Protein AF-A0A1J5EA72-F1 (afdb_monomer_lite)

Structure (mmCIF, N/CA/C/O backbone):
data_AF-A0A1J5EA72-F1
#
_entry.id   AF-A0A1J5EA72-F1
#
loop_
_atom_site.group_PDB
_atom_site.id
_atom_site.type_symbol
_atom_site.label_atom_id
_atom_site.label_alt_id
_atom_site.label_comp_id
_atom_site.label_asym_id
_atom_site.label_entity_id
_atom_site.label_seq_id
_atom_site.pdbx_PDB_ins_code
_atom_site.Cartn_x
_atom_site.Cartn_y
_atom_site.Cartn_z
_atom_site.occupancy
_atom_site.B_iso_or_equiv
_atom_site.auth_seq_id
_atom_site.auth_comp_id
_atom_site.auth_asym_id
_atom_site.auth_atom_id
_atom_site.pdbx_PDB_model_num
ATOM 1 N N . MET A 1 1 ? 22.613 33.939 -12.032 1.00 43.12 1 MET A N 1
ATOM 2 C CA . MET A 1 1 ? 24.043 33.567 -12.135 1.00 43.12 1 MET A CA 1
ATOM 3 C C . MET A 1 1 ? 24.456 33.068 -10.759 1.00 43.12 1 MET A C 1
ATOM 5 O O . MET A 1 1 ? 24.261 33.817 -9.821 1.00 43.12 1 MET A O 1
ATOM 9 N N . SER A 1 2 ? 24.914 31.856 -10.472 1.00 44.41 2 SER A N 1
ATOM 10 C CA . SER A 1 2 ? 25.287 30.671 -11.241 1.00 44.41 2 SER A CA 1
ATOM 11 C C . SER A 1 2 ? 25.342 29.531 -10.222 1.00 44.41 2 SER A C 1
ATOM 13 O O . SER A 1 2 ? 26.043 29.695 -9.230 1.00 44.41 2 SER A O 1
ATOM 15 N N . ARG A 1 3 ? 24.655 28.407 -10.451 1.00 40.09 3 ARG A N 1
ATOM 16 C CA . ARG A 1 3 ? 24.993 27.091 -9.870 1.00 40.09 3 ARG A CA 1
ATOM 17 C C . ARG A 1 3 ? 24.548 25.994 -10.835 1.00 40.09 3 ARG A C 1
ATOM 19 O O . ARG A 1 3 ? 23.574 25.291 -10.617 1.00 40.09 3 ARG A O 1
ATOM 26 N N . ALA A 1 4 ? 25.263 25.935 -11.949 1.00 46.41 4 ALA A N 1
ATOM 27 C CA . ALA A 1 4 ? 25.458 24.713 -12.711 1.00 46.41 4 ALA A CA 1
ATOM 28 C C . ALA A 1 4 ? 26.857 24.190 -12.350 1.00 46.41 4 ALA A C 1
ATOM 30 O O . ALA A 1 4 ? 27.686 24.986 -11.909 1.00 46.41 4 ALA A O 1
ATOM 31 N N . ILE A 1 5 ? 27.111 22.907 -12.624 1.00 48.72 5 ILE A N 1
ATOM 32 C CA . ILE A 1 5 ? 28.386 22.171 -12.491 1.00 48.72 5 ILE A CA 1
ATOM 33 C C . ILE A 1 5 ? 28.455 21.315 -11.211 1.00 48.72 5 ILE A C 1
ATOM 35 O O . ILE A 1 5 ? 28.895 21.775 -10.165 1.00 48.72 5 ILE A O 1
ATOM 39 N N . GLN A 1 6 ? 27.993 20.062 -11.302 1.00 37.12 6 GLN A N 1
ATOM 40 C CA . GLN A 1 6 ? 28.832 18.845 -11.271 1.00 37.12 6 GLN A CA 1
ATOM 41 C C . GLN A 1 6 ? 27.953 17.592 -11.113 1.00 37.12 6 GLN A C 1
ATOM 43 O O . GLN A 1 6 ? 27.793 17.051 -10.028 1.00 37.12 6 GLN A O 1
ATOM 48 N N . LEU A 1 7 ? 27.392 17.118 -12.226 1.00 37.09 7 LEU A N 1
ATOM 49 C CA . LEU A 1 7 ? 26.886 15.750 -12.372 1.00 37.09 7 LEU A CA 1
ATOM 50 C C . LEU A 1 7 ? 27.386 15.252 -13.724 1.00 37.09 7 LEU A C 1
ATOM 52 O O . LEU A 1 7 ? 26.691 15.221 -14.734 1.00 37.09 7 LEU A O 1
ATOM 56 N N . SER A 1 8 ? 28.682 14.998 -13.775 1.00 45.06 8 SER A N 1
ATOM 57 C CA . SER A 1 8 ? 29.336 14.370 -14.911 1.00 45.06 8 SER A CA 1
ATOM 58 C C . SER A 1 8 ? 30.326 13.380 -14.328 1.00 45.06 8 SER A C 1
ATOM 60 O O . SER A 1 8 ? 31.005 13.713 -13.362 1.00 45.06 8 SER A O 1
ATOM 62 N N . VAL A 1 9 ? 30.411 12.202 -14.947 1.00 44.00 9 VAL A N 1
ATOM 63 C CA . VAL A 1 9 ? 31.299 11.075 -14.613 1.00 44.00 9 VAL A CA 1
ATOM 64 C C . VAL A 1 9 ? 30.699 10.031 -13.657 1.00 44.00 9 VAL A C 1
ATOM 66 O O . VAL A 1 9 ? 31.146 9.909 -12.530 1.00 44.00 9 VAL A O 1
ATOM 69 N N . VAL A 1 10 ? 29.738 9.233 -14.152 1.00 43.75 10 VAL A N 1
ATOM 70 C CA . VAL A 1 10 ? 29.773 7.746 -14.115 1.00 43.75 10 VAL A CA 1
ATOM 71 C C . VAL A 1 10 ? 28.938 7.222 -15.300 1.00 43.75 10 VAL A C 1
ATOM 73 O O . VAL A 1 10 ? 27.838 6.705 -15.145 1.00 43.75 10 VAL A O 1
ATOM 76 N N . VAL A 1 11 ? 29.425 7.412 -16.528 1.00 44.31 11 VAL A N 1
ATOM 77 C CA . VAL A 1 11 ? 28.880 6.743 -17.724 1.00 44.31 11 VAL A CA 1
ATOM 78 C C . VAL A 1 11 ? 30.071 6.134 -18.446 1.00 44.31 11 VAL A C 1
ATOM 80 O O . VAL A 1 11 ? 30.670 6.741 -19.327 1.00 44.31 11 VAL A O 1
ATOM 83 N N . GLY A 1 12 ? 30.491 4.966 -17.968 1.00 40.00 12 GLY A N 1
ATOM 84 C CA . GLY A 1 12 ? 31.602 4.209 -18.521 1.00 40.00 12 GLY A CA 1
ATOM 85 C C . GLY A 1 12 ? 31.206 2.749 -18.690 1.00 40.00 12 GLY A C 1
ATOM 86 O O . GLY A 1 12 ? 30.950 2.070 -17.704 1.00 40.00 12 GLY A O 1
ATOM 87 N N . LEU A 1 13 ? 31.201 2.310 -19.950 1.00 43.19 13 LEU A N 1
ATOM 88 C CA . LEU A 1 13 ? 31.282 0.922 -20.417 1.00 43.19 13 LEU A CA 1
ATOM 89 C C . LEU A 1 13 ? 30.147 -0.051 -20.033 1.00 43.19 13 LEU A C 1
ATOM 91 O O . LEU A 1 13 ? 30.320 -0.947 -19.219 1.00 43.19 13 LEU A O 1
ATOM 95 N N . PHE A 1 14 ? 29.045 0.018 -20.782 1.00 41.91 14 PHE A N 1
ATOM 96 C CA . PHE A 1 14 ? 28.275 -1.170 -21.186 1.00 41.91 14 PHE A CA 1
ATOM 97 C C . PHE A 1 14 ? 27.853 -1.003 -22.654 1.00 41.91 14 PHE A C 1
ATOM 99 O O . PHE A 1 14 ? 26.695 -0.755 -22.973 1.00 41.91 14 PHE A O 1
ATOM 106 N N . LEU A 1 15 ? 28.828 -1.070 -23.563 1.00 44.78 15 LEU A N 1
ATOM 107 C CA . LEU A 1 15 ? 28.570 -1.226 -24.994 1.00 44.78 15 LEU A CA 1
ATOM 108 C C . LEU A 1 15 ? 28.473 -2.726 -25.279 1.00 44.78 15 LEU A C 1
ATOM 110 O O . LEU A 1 15 ? 29.480 -3.422 -25.184 1.00 44.78 15 LEU A O 1
ATOM 114 N N . GLY A 1 16 ? 27.275 -3.213 -25.611 1.00 41.31 16 GLY A N 1
ATOM 115 C CA . GLY A 1 16 ? 27.130 -4.543 -26.209 1.00 41.31 16 GLY A CA 1
ATOM 116 C C . GLY A 1 16 ? 25.928 -5.394 -25.806 1.00 41.31 16 GLY A C 1
ATOM 117 O O . GLY A 1 16 ? 25.898 -6.552 -26.203 1.00 41.31 16 GLY A O 1
ATOM 118 N N . PHE A 1 17 ? 24.938 -4.879 -25.073 1.00 48.31 17 PHE A N 1
ATOM 119 C CA . PHE A 1 17 ? 23.642 -5.559 -24.961 1.00 48.31 17 PHE A CA 1
ATOM 120 C C . PHE A 1 17 ? 22.609 -4.788 -25.776 1.00 48.31 17 PHE A C 1
ATOM 122 O O . PHE A 1 17 ? 22.371 -3.606 -25.539 1.00 48.31 17 PHE A O 1
ATOM 129 N N . THR A 1 18 ? 22.041 -5.449 -26.781 1.00 51.41 18 THR A N 1
ATOM 130 C CA . THR A 1 18 ? 20.941 -4.945 -27.602 1.00 51.41 18 THR A CA 1
ATOM 131 C C . THR A 1 18 ? 19.784 -4.536 -26.690 1.00 51.41 18 THR A C 1
ATOM 133 O O . THR A 1 18 ? 19.087 -5.382 -26.136 1.00 51.41 18 THR A O 1
ATOM 136 N N . ALA A 1 19 ? 19.593 -3.228 -26.514 1.00 50.09 19 ALA A N 1
ATOM 137 C CA . ALA A 1 19 ? 18.648 -2.611 -25.579 1.00 50.09 19 ALA A CA 1
ATOM 138 C C . ALA A 1 19 ? 17.159 -2.789 -25.959 1.00 50.09 19 ALA A C 1
ATOM 140 O O . ALA A 1 19 ? 16.320 -2.001 -25.540 1.00 50.09 19 ALA A O 1
ATOM 141 N N . GLN A 1 20 ? 16.810 -3.791 -26.769 1.00 53.41 20 GLN A N 1
ATOM 142 C CA . GLN A 1 20 ? 15.568 -3.769 -27.545 1.00 53.41 20 GLN A CA 1
ATOM 143 C C . GLN A 1 20 ? 14.424 -4.650 -27.017 1.00 53.41 20 GLN A C 1
ATOM 145 O O . GLN A 1 20 ? 13.331 -4.550 -27.553 1.00 53.41 20 GLN A O 1
ATOM 150 N N . ALA A 1 21 ? 14.623 -5.497 -26.001 1.00 54.47 21 ALA A N 1
ATOM 151 C CA . ALA A 1 21 ? 13.603 -6.490 -25.612 1.00 54.47 21 ALA A CA 1
ATOM 152 C C . ALA A 1 21 ? 12.878 -6.215 -24.278 1.00 54.47 21 ALA A C 1
ATOM 154 O O . ALA A 1 21 ? 12.009 -6.987 -23.897 1.00 54.47 21 ALA A O 1
ATOM 155 N N . TRP A 1 22 ? 13.211 -5.134 -23.564 1.00 61.41 22 TRP A N 1
ATOM 156 C CA . TRP A 1 22 ? 12.679 -4.872 -22.213 1.00 61.41 22 TRP A CA 1
ATOM 157 C C . TRP A 1 22 ? 11.692 -3.697 -22.148 1.00 61.41 22 TRP A C 1
ATOM 159 O O . TRP A 1 22 ? 11.235 -3.347 -21.063 1.00 61.41 22 TRP A O 1
ATOM 169 N N . ALA A 1 23 ? 11.367 -3.075 -23.288 1.00 73.81 23 ALA A N 1
ATOM 170 C CA . ALA A 1 23 ? 10.426 -1.957 -23.330 1.00 73.81 23 ALA A CA 1
ATOM 171 C C . ALA A 1 23 ? 8.973 -2.418 -23.129 1.00 73.81 23 ALA A C 1
ATOM 173 O O . ALA A 1 23 ? 8.254 -1.788 -22.361 1.00 73.81 23 ALA A O 1
ATOM 174 N N . GLU A 1 24 ? 8.577 -3.547 -23.733 1.00 85.19 24 GLU A N 1
ATOM 175 C CA . GLU A 1 24 ? 7.178 -4.004 -23.735 1.00 85.19 24 GLU A CA 1
ATOM 176 C C . GLU A 1 24 ? 6.603 -4.249 -22.329 1.00 85.19 24 GLU A C 1
ATOM 178 O O . GLU A 1 24 ? 5.546 -3.692 -22.038 1.00 85.19 24 GLU A O 1
ATOM 183 N N . PRO A 1 25 ? 7.278 -4.967 -21.402 1.00 91.50 25 PRO A N 1
ATOM 184 C CA . PRO A 1 25 ? 6.720 -5.190 -20.066 1.00 91.50 25 PRO A CA 1
ATOM 185 C C . PRO A 1 25 ? 6.544 -3.886 -19.281 1.00 91.50 25 PRO A C 1
ATOM 187 O O . PRO A 1 25 ? 5.564 -3.714 -18.555 1.00 91.50 25 PRO A O 1
ATOM 190 N N . VAL A 1 26 ? 7.486 -2.948 -19.436 1.00 91.94 26 VAL A N 1
ATOM 191 C CA . VAL A 1 26 ? 7.416 -1.631 -18.790 1.00 91.94 26 VAL A CA 1
ATOM 192 C C . VAL A 1 26 ? 6.277 -0.809 -19.390 1.00 91.94 26 VAL A C 1
ATOM 194 O O . VAL A 1 26 ? 5.515 -0.205 -18.641 1.00 91.94 26 VAL A O 1
ATOM 197 N N . ASP A 1 27 ? 6.109 -0.815 -20.711 1.00 93.50 27 ASP A N 1
ATOM 198 C CA . ASP A 1 27 ? 5.020 -0.101 -21.381 1.00 93.50 27 ASP A CA 1
ATOM 199 C C . ASP A 1 27 ? 3.642 -0.674 -21.008 1.00 93.50 27 ASP A C 1
ATOM 201 O O . ASP A 1 27 ? 2.718 0.095 -20.732 1.00 93.50 27 ASP A O 1
ATOM 205 N N . ASP A 1 28 ? 3.510 -1.999 -20.897 1.00 94.69 28 ASP A N 1
ATOM 206 C CA . ASP A 1 28 ? 2.300 -2.663 -20.398 1.00 94.69 28 ASP A CA 1
ATOM 207 C C . ASP A 1 28 ?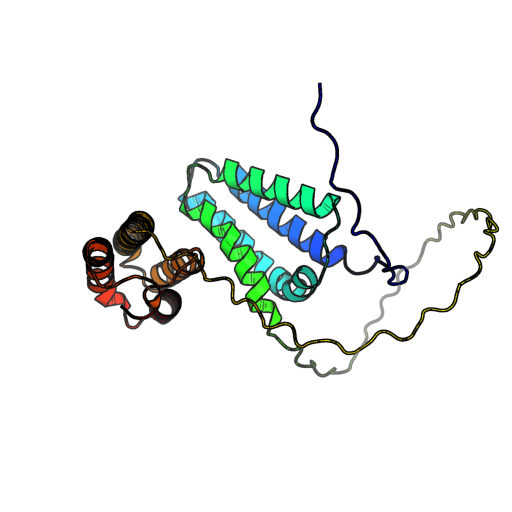 1.981 -2.241 -18.961 1.00 94.69 28 ASP A C 1
ATOM 209 O O . ASP A 1 28 ? 0.843 -1.870 -18.653 1.00 94.69 28 ASP A O 1
ATOM 213 N N . PHE A 1 29 ? 2.987 -2.211 -18.082 1.00 95.25 29 PHE A N 1
ATOM 214 C CA . PHE A 1 29 ? 2.814 -1.712 -16.721 1.00 95.25 29 PHE A CA 1
ATOM 215 C C . PHE A 1 29 ? 2.364 -0.245 -16.701 1.00 95.25 29 PHE A C 1
ATOM 217 O O . PHE A 1 29 ? 1.404 0.095 -16.004 1.00 95.25 29 PHE A O 1
ATOM 224 N N . LEU A 1 30 ? 3.001 0.624 -17.492 1.00 95.38 30 LEU A N 1
ATOM 225 C CA . LEU A 1 30 ? 2.626 2.037 -17.595 1.00 95.38 30 LEU A CA 1
ATOM 226 C C . LEU A 1 30 ? 1.202 2.216 -18.131 1.00 95.38 30 LEU A C 1
ATOM 228 O O . LEU A 1 30 ? 0.484 3.108 -17.679 1.00 95.38 30 LEU A O 1
ATOM 232 N N . ASN A 1 31 ? 0.766 1.374 -19.068 1.00 96.56 31 ASN A N 1
ATOM 233 C CA . ASN A 1 31 ? -0.602 1.392 -19.578 1.00 96.56 31 ASN A CA 1
ATOM 234 C C . ASN A 1 31 ? -1.615 1.000 -18.495 1.00 96.56 3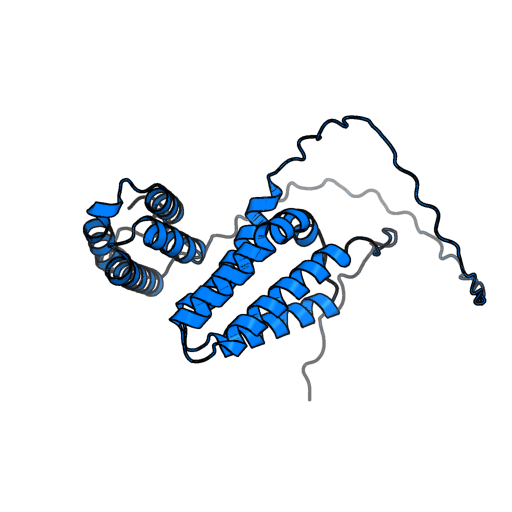1 ASN A C 1
ATOM 236 O O . ASN A 1 31 ? -2.635 1.679 -18.346 1.00 96.56 31 ASN A O 1
ATOM 240 N N . ILE A 1 32 ? -1.316 -0.019 -17.684 1.00 95.88 32 ILE A N 1
ATOM 241 C CA . ILE A 1 32 ? -2.159 -0.404 -16.544 1.00 95.88 32 ILE A CA 1
ATOM 242 C C . ILE A 1 32 ? -2.203 0.726 -15.509 1.00 95.88 32 ILE A C 1
ATOM 244 O O . ILE A 1 32 ? -3.290 1.144 -15.108 1.00 95.88 32 ILE A O 1
ATOM 248 N N . ALA A 1 33 ? -1.053 1.287 -15.129 1.00 95.69 33 ALA A N 1
ATOM 249 C CA . ALA A 1 33 ? -0.982 2.396 -14.179 1.00 95.69 33 ALA A CA 1
ATOM 250 C C . ALA A 1 33 ? -1.769 3.627 -14.673 1.00 95.69 33 ALA A C 1
ATOM 252 O O . ALA A 1 33 ? -2.518 4.240 -13.908 1.00 95.69 33 ALA A O 1
ATOM 253 N N . ARG A 1 34 ? -1.677 3.954 -15.971 1.00 97.38 34 ARG A N 1
ATOM 254 C CA . ARG A 1 34 ? -2.450 5.038 -16.598 1.00 97.38 34 ARG A CA 1
ATOM 255 C C . ARG A 1 34 ? -3.952 4.768 -16.571 1.00 97.38 34 ARG A C 1
ATOM 257 O O . ARG A 1 34 ? -4.723 5.674 -16.262 1.00 97.38 34 ARG A O 1
ATOM 264 N N . GLY A 1 35 ? -4.380 3.543 -16.872 1.00 96.88 35 GLY A N 1
ATOM 265 C CA . GLY A 1 35 ? -5.792 3.170 -16.780 1.00 96.88 35 GLY A CA 1
ATOM 266 C C . GLY A 1 35 ? -6.322 3.284 -15.350 1.00 96.88 35 GLY A C 1
ATOM 267 O O . GLY A 1 35 ? -7.406 3.820 -15.138 1.00 96.88 35 GLY A O 1
ATOM 268 N N . MET A 1 36 ? -5.511 2.923 -14.355 1.00 96.50 36 MET A N 1
ATOM 269 C CA . MET A 1 36 ? -5.859 3.092 -12.946 1.00 96.50 36 MET A CA 1
ATOM 270 C C . MET A 1 36 ? -6.014 4.574 -12.554 1.00 96.50 36 MET A C 1
ATOM 272 O O . MET A 1 36 ? -6.988 4.936 -11.892 1.00 96.50 36 MET A O 1
ATOM 276 N N . ALA A 1 37 ? -5.119 5.454 -13.018 1.00 96.25 37 ALA A N 1
ATOM 277 C CA . ALA A 1 37 ? -5.251 6.908 -12.856 1.00 96.25 37 ALA A CA 1
ATOM 278 C C . ALA A 1 37 ? -6.488 7.478 -13.570 1.00 96.25 37 ALA A C 1
ATOM 280 O O . ALA A 1 37 ? -7.168 8.362 -13.039 1.00 96.25 37 ALA A O 1
ATOM 281 N N . SER A 1 38 ? -6.836 6.939 -14.741 1.00 97.06 38 SER A N 1
ATOM 282 C CA . SER A 1 38 ? -8.057 7.310 -15.462 1.00 97.06 38 SER A CA 1
ATOM 283 C C . SER A 1 38 ? -9.318 6.927 -14.680 1.00 97.06 38 SER A C 1
ATOM 285 O O . SER A 1 38 ? -10.205 7.765 -14.508 1.00 97.06 38 SER A O 1
ATOM 287 N N . VAL A 1 39 ? -9.371 5.710 -14.125 1.00 96.62 39 VAL A N 1
ATOM 288 C CA . VAL A 1 39 ? -10.474 5.255 -13.262 1.00 96.62 39 VAL A CA 1
ATOM 289 C C . VAL A 1 39 ? -10.591 6.126 -12.012 1.00 96.62 39 VAL A C 1
ATOM 291 O O . VAL A 1 39 ? -11.697 6.552 -11.670 1.00 96.62 39 VAL A O 1
ATOM 294 N N . ALA A 1 40 ? -9.462 6.451 -11.373 1.00 96.50 40 ALA A N 1
ATOM 295 C CA . ALA A 1 40 ? -9.435 7.361 -10.235 1.00 96.50 40 ALA A CA 1
ATOM 296 C C . ALA A 1 40 ? -10.035 8.727 -10.610 1.00 96.50 40 ALA A C 1
ATOM 298 O O . ALA A 1 40 ? -10.944 9.224 -9.947 1.00 96.50 40 ALA A O 1
ATOM 299 N N . THR A 1 41 ? -9.593 9.308 -11.724 1.00 96.44 41 THR A N 1
ATOM 300 C CA . THR A 1 41 ? -10.064 10.617 -12.195 1.00 96.44 41 THR A CA 1
ATOM 301 C C . THR A 1 41 ? -11.556 10.609 -12.532 1.00 96.44 41 THR A C 1
ATOM 303 O O . THR A 1 41 ? -12.278 11.527 -12.146 1.00 96.44 41 THR A O 1
ATOM 306 N N . ALA A 1 42 ? -12.048 9.558 -13.193 1.00 96.50 42 ALA A N 1
ATOM 307 C CA . ALA A 1 42 ? -13.448 9.435 -13.602 1.00 96.50 42 ALA A CA 1
ATOM 308 C C . ALA A 1 42 ? -14.437 9.390 -12.422 1.00 96.50 42 ALA A C 1
ATOM 310 O O . ALA A 1 42 ? -15.625 9.659 -12.599 1.00 96.50 42 ALA A O 1
ATOM 311 N N . LYS A 1 43 ? -13.959 9.033 -11.226 1.00 94.44 43 LYS A N 1
ATOM 312 C CA . LYS A 1 43 ? -14.749 8.928 -9.992 1.00 94.44 43 LYS A CA 1
ATOM 313 C C . LYS A 1 43 ? -14.335 9.951 -8.930 1.00 94.44 43 LYS A C 1
ATOM 315 O O . LYS A 1 43 ? -14.676 9.794 -7.762 1.00 94.44 43 LYS A O 1
ATOM 320 N N . LYS A 1 44 ? -13.600 10.999 -9.317 1.00 94.62 44 LYS A N 1
ATOM 321 C CA . LYS A 1 44 ? -13.116 12.024 -8.386 1.00 94.62 44 LYS A CA 1
ATOM 322 C C . LYS A 1 44 ? -14.274 12.658 -7.603 1.00 94.62 44 LYS A C 1
ATOM 324 O O . LYS A 1 44 ? -15.255 13.107 -8.192 1.00 94.62 44 LYS A O 1
ATOM 329 N N . GLY A 1 45 ? -14.125 12.713 -6.279 1.00 91.00 45 GLY A N 1
ATOM 330 C CA . GLY A 1 45 ? -15.114 13.268 -5.348 1.00 91.00 45 GLY A CA 1
ATOM 331 C C . GLY A 1 45 ? -16.079 12.244 -4.735 1.00 91.00 45 GLY A C 1
ATOM 332 O O . GLY A 1 45 ? -16.751 12.578 -3.765 1.00 91.00 45 GLY A O 1
ATOM 333 N N . ASP A 1 46 ? -16.122 11.008 -5.241 1.00 94.69 46 ASP A N 1
ATOM 334 C CA . ASP A 1 46 ? -16.846 9.885 -4.631 1.00 94.69 46 ASP A CA 1
ATOM 335 C C . ASP A 1 46 ? -15.832 8.810 -4.222 1.00 94.69 46 ASP A C 1
ATOM 337 O O . ASP A 1 46 ? -15.449 7.961 -5.028 1.00 94.69 46 ASP A O 1
ATOM 341 N N . CYS A 1 47 ? -15.351 8.883 -2.978 1.00 91.38 47 CYS A N 1
ATOM 342 C CA . CYS A 1 47 ? -14.247 8.042 -2.517 1.00 91.38 47 CYS A CA 1
ATOM 343 C C . CYS A 1 47 ? -14.577 6.547 -2.509 1.00 91.38 47 CYS A C 1
ATOM 345 O O . CYS A 1 47 ? -13.703 5.747 -2.847 1.00 91.38 47 CYS A O 1
ATOM 347 N N . ASP A 1 48 ? -15.820 6.170 -2.208 1.00 88.50 48 ASP A N 1
ATOM 348 C CA . ASP A 1 48 ? -16.240 4.767 -2.196 1.00 88.50 48 ASP A CA 1
ATOM 349 C C . ASP A 1 48 ? -16.268 4.204 -3.621 1.00 88.50 48 ASP A C 1
ATOM 351 O O . ASP A 1 48 ? -15.675 3.158 -3.902 1.00 88.50 48 ASP A O 1
ATOM 355 N N . SER A 1 49 ? -16.890 4.928 -4.560 1.00 91.50 49 SER A N 1
ATOM 356 C CA . SER A 1 49 ? -16.915 4.521 -5.970 1.00 91.50 49 SER A CA 1
ATOM 357 C C . SER A 1 49 ? -15.530 4.564 -6.615 1.00 91.50 49 SER A C 1
ATOM 359 O O . SER A 1 49 ? -15.235 3.742 -7.487 1.00 91.50 49 SER A O 1
ATOM 361 N N . GLN A 1 50 ? -14.684 5.518 -6.221 1.00 94.56 50 GLN A N 1
ATOM 362 C CA . GLN A 1 50 ? -13.314 5.644 -6.711 1.00 94.56 50 GLN A CA 1
ATOM 363 C C . GLN A 1 50 ? -12.466 4.457 -6.255 1.00 94.56 50 GLN A C 1
ATOM 365 O O . GLN A 1 50 ? -11.861 3.791 -7.095 1.00 94.56 50 GLN A O 1
ATOM 370 N N . ALA A 1 51 ? -12.479 4.148 -4.957 1.00 92.06 51 ALA A N 1
ATOM 371 C CA . ALA A 1 51 ? -11.786 2.998 -4.389 1.00 92.06 51 ALA A CA 1
ATOM 372 C C . ALA A 1 51 ? -12.271 1.684 -5.025 1.00 92.06 51 ALA A C 1
ATOM 374 O O . ALA A 1 51 ? -11.463 0.912 -5.538 1.00 92.06 51 ALA A O 1
ATOM 375 N N . AL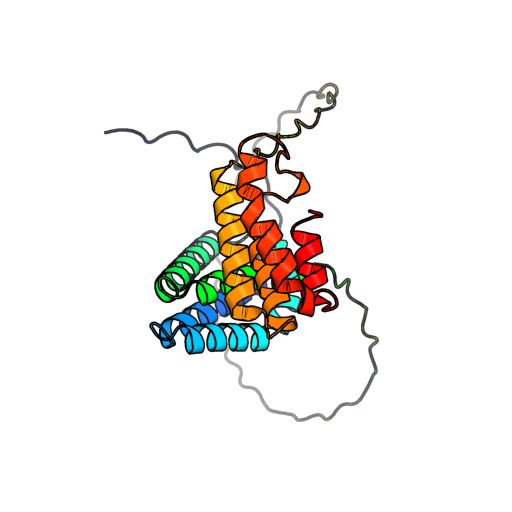A A 1 52 ? -13.588 1.459 -5.091 1.00 89.38 52 ALA A N 1
ATOM 376 C CA . ALA A 1 52 ? -14.149 0.253 -5.702 1.00 89.38 52 ALA A CA 1
ATOM 377 C C . ALA A 1 52 ? -13.811 0.131 -7.200 1.00 89.38 52 ALA A C 1
ATOM 379 O O . ALA A 1 52 ? -13.586 -0.970 -7.707 1.00 89.38 52 ALA A O 1
ATOM 380 N N . GLY A 1 53 ? -13.770 1.257 -7.920 1.00 94.56 53 GLY A N 1
ATOM 381 C CA . GLY A 1 53 ? -13.375 1.304 -9.325 1.00 94.56 53 GLY A CA 1
ATOM 382 C C . GLY A 1 53 ? -11.912 0.920 -9.526 1.00 94.56 53 GLY A C 1
ATOM 383 O O . GLY A 1 53 ? -11.617 0.066 -10.362 1.00 94.56 53 GLY A O 1
ATOM 384 N N . ILE A 1 54 ? -11.010 1.518 -8.744 1.00 95.25 54 ILE A N 1
ATOM 385 C CA . ILE A 1 54 ? -9.576 1.213 -8.786 1.00 95.25 54 ILE A CA 1
ATOM 386 C C . ILE A 1 54 ? -9.339 -0.257 -8.426 1.00 95.25 54 ILE A C 1
ATOM 388 O O . ILE A 1 54 ? -8.644 -0.956 -9.157 1.00 95.25 54 ILE A O 1
ATOM 392 N N . GLU A 1 55 ? -9.961 -0.759 -7.356 1.00 92.19 55 GLU A N 1
ATOM 393 C CA . GLU A 1 55 ? -9.837 -2.161 -6.949 1.00 92.19 55 GLU A CA 1
ATOM 394 C C . GLU A 1 55 ? -10.315 -3.120 -8.047 1.00 92.19 55 GLU A C 1
ATOM 396 O O . GLU A 1 55 ? -9.632 -4.101 -8.354 1.00 92.19 55 GLU A O 1
ATOM 401 N N . ARG A 1 56 ? -11.467 -2.843 -8.672 1.00 93.06 56 ARG A N 1
ATOM 402 C CA . ARG A 1 56 ? -11.965 -3.648 -9.794 1.00 93.06 56 ARG A CA 1
ATOM 403 C C . ARG A 1 56 ? -10.972 -3.651 -10.953 1.00 93.06 56 ARG A C 1
ATOM 405 O O . ARG A 1 56 ? -10.615 -4.727 -11.422 1.00 93.06 56 ARG A O 1
ATOM 412 N N . TYR A 1 57 ? -10.500 -2.476 -11.365 1.00 95.81 57 TYR A N 1
ATOM 413 C CA . TYR A 1 57 ? -9.560 -2.338 -12.475 1.00 95.81 57 TYR A CA 1
ATOM 414 C C . TYR A 1 57 ? -8.248 -3.092 -12.212 1.00 95.81 57 TYR A C 1
ATOM 416 O O . TYR A 1 57 ? -7.757 -3.822 -13.073 1.00 95.81 57 TYR A O 1
ATOM 424 N N . THR A 1 58 ? -7.699 -2.982 -11.001 1.00 93.81 58 THR A N 1
ATOM 425 C CA . THR A 1 58 ? -6.493 -3.719 -10.600 1.00 93.81 58 THR A CA 1
ATOM 426 C C . THR A 1 58 ? -6.726 -5.231 -10.610 1.00 93.81 58 THR A C 1
ATOM 428 O O . THR A 1 58 ? -5.861 -5.978 -11.063 1.00 93.81 58 THR A O 1
ATOM 431 N N . ASN A 1 59 ? -7.897 -5.703 -10.168 1.00 89.19 59 ASN A N 1
ATOM 432 C CA . ASN A 1 59 ? -8.240 -7.127 -10.202 1.00 89.19 59 ASN A CA 1
ATOM 433 C C . ASN A 1 59 ? -8.403 -7.666 -11.633 1.00 89.19 59 ASN A C 1
ATOM 435 O O . ASN A 1 59 ? -7.931 -8.766 -11.909 1.00 89.19 59 ASN A O 1
ATOM 439 N N . GLU A 1 60 ? -9.011 -6.900 -12.542 1.00 94.19 60 GLU A N 1
ATOM 440 C CA . GLU A 1 60 ? -9.149 -7.259 -13.965 1.00 94.19 60 GLU A CA 1
ATOM 441 C C . GLU A 1 60 ? -7.787 -7.379 -14.669 1.00 94.19 60 GLU A C 1
ATOM 443 O O . GLU A 1 60 ? -7.623 -8.199 -15.567 1.00 94.19 60 GLU A O 1
ATOM 448 N N . ASN A 1 61 ? -6.786 -6.616 -14.220 1.00 95.69 61 ASN A N 1
ATOM 449 C CA . ASN A 1 61 ? -5.431 -6.622 -14.779 1.00 95.69 61 ASN A CA 1
ATOM 450 C C . ASN A 1 61 ? -4.434 -7.477 -13.977 1.00 95.69 61 ASN A C 1
ATOM 452 O O . ASN A 1 61 ? -3.239 -7.490 -14.279 1.00 95.69 61 ASN A O 1
ATOM 456 N N . LYS A 1 62 ? -4.893 -8.198 -12.949 1.00 92.56 62 LYS A N 1
ATOM 457 C CA . LYS A 1 62 ? -4.024 -8.895 -11.991 1.00 92.56 62 LYS A CA 1
ATOM 458 C C . LYS A 1 62 ? -3.140 -9.960 -12.633 1.00 92.56 62 LYS A C 1
ATOM 460 O O . LYS A 1 62 ? -1.972 -10.080 -12.265 1.00 92.56 62 LYS A O 1
ATOM 465 N N . ASP A 1 63 ? -3.678 -10.733 -13.569 1.00 91.06 63 ASP A N 1
ATOM 466 C CA . ASP A 1 63 ? -2.917 -11.797 -14.231 1.00 91.06 63 ASP A CA 1
ATOM 467 C C . ASP A 1 63 ? -1.860 -11.221 -15.178 1.00 91.06 63 ASP A C 1
ATOM 469 O O . ASP A 1 63 ? -0.728 -11.706 -15.197 1.00 91.06 63 ASP A O 1
ATOM 473 N N . THR A 1 64 ? -2.174 -10.121 -15.870 1.00 93.44 64 THR A N 1
ATOM 474 C CA . THR A 1 64 ? -1.197 -9.362 -16.661 1.00 93.44 64 THR A CA 1
ATOM 475 C C . THR A 1 64 ? -0.083 -8.821 -15.772 1.00 93.44 64 THR A C 1
ATOM 477 O O . THR A 1 64 ? 1.083 -9.072 -16.053 1.00 93.44 64 THR A O 1
ATOM 480 N N . LEU A 1 65 ? -0.423 -8.167 -14.653 1.00 93.00 65 LEU A N 1
ATOM 481 C CA . LEU A 1 65 ? 0.549 -7.641 -13.684 1.00 93.00 65 LEU A CA 1
ATOM 482 C C . LEU A 1 65 ? 1.470 -8.731 -13.131 1.00 93.00 65 LEU A C 1
ATOM 484 O O . LEU A 1 65 ? 2.673 -8.522 -13.007 1.00 93.00 65 LEU A O 1
ATOM 488 N N . ARG A 1 66 ? 0.926 -9.914 -12.828 1.00 90.38 66 ARG A N 1
ATOM 489 C CA . ARG A 1 66 ? 1.725 -11.065 -12.389 1.00 90.38 66 ARG A CA 1
ATOM 490 C C . ARG A 1 66 ? 2.663 -11.561 -13.479 1.00 90.38 66 ARG A C 1
ATOM 492 O O . ARG A 1 66 ? 3.811 -11.869 -13.176 1.00 90.38 66 ARG A O 1
ATOM 499 N N . LYS A 1 67 ? 2.178 -11.632 -14.721 1.00 92.12 67 LYS A N 1
ATOM 500 C CA . LYS A 1 67 ? 2.960 -12.084 -15.875 1.00 92.12 67 LYS A CA 1
ATOM 501 C C . LYS A 1 67 ? 4.134 -11.147 -16.158 1.00 92.12 67 LYS A C 1
ATOM 503 O O . LYS A 1 67 ? 5.234 -11.636 -16.370 1.00 92.12 67 LYS A O 1
ATOM 508 N N . ILE A 1 68 ? 3.911 -9.833 -16.124 1.00 92.56 68 ILE A N 1
ATOM 509 C CA . ILE A 1 68 ? 4.949 -8.834 -16.430 1.00 92.56 68 ILE A CA 1
ATOM 510 C C . ILE A 1 68 ? 5.799 -8.452 -15.211 1.00 92.56 68 ILE A C 1
ATOM 512 O O . ILE A 1 68 ? 6.827 -7.809 -15.371 1.00 92.56 68 ILE A O 1
ATOM 516 N N . GLY A 1 69 ? 5.402 -8.828 -13.989 1.00 90.69 69 GLY A N 1
ATOM 517 C CA . GLY A 1 69 ? 6.011 -8.333 -12.750 1.00 90.69 69 GLY A CA 1
ATOM 518 C C . GLY A 1 69 ? 7.512 -8.587 -12.633 1.00 90.69 69 GLY A C 1
ATOM 519 O O . GLY A 1 69 ? 8.268 -7.664 -12.335 1.00 90.69 69 GLY A O 1
ATOM 520 N N . ALA A 1 70 ? 7.964 -9.812 -12.917 1.00 89.06 70 ALA A N 1
ATOM 521 C CA . ALA A 1 70 ? 9.390 -10.140 -12.890 1.00 89.06 70 ALA A CA 1
ATOM 522 C C . ALA A 1 70 ? 10.180 -9.351 -13.947 1.00 89.06 70 ALA A C 1
ATOM 524 O O . ALA A 1 70 ? 11.254 -8.826 -13.649 1.00 89.06 70 ALA A O 1
ATOM 525 N N . ASP A 1 71 ? 9.620 -9.229 -15.151 1.00 90.94 71 ASP A N 1
ATOM 526 C CA . ASP A 1 71 ? 10.272 -8.563 -16.276 1.00 90.94 71 ASP A CA 1
ATOM 527 C C . ASP A 1 71 ? 10.354 -7.050 -16.059 1.00 90.94 71 ASP A C 1
ATOM 529 O O . ASP A 1 71 ? 11.404 -6.459 -16.286 1.00 90.94 71 ASP A O 1
ATOM 533 N N . VAL A 1 72 ? 9.294 -6.430 -15.533 1.00 90.69 72 VAL A N 1
ATOM 534 C CA . VAL A 1 72 ? 9.267 -5.009 -15.150 1.00 90.69 72 VAL A CA 1
ATOM 535 C C . VAL A 1 72 ? 10.309 -4.712 -14.074 1.00 90.69 72 VAL A C 1
ATOM 537 O O . VAL A 1 72 ? 11.011 -3.711 -14.170 1.00 90.69 72 VAL A O 1
ATOM 540 N N . MET A 1 73 ? 10.445 -5.582 -13.067 1.00 86.88 73 MET A N 1
ATOM 541 C CA . MET A 1 73 ? 11.413 -5.396 -11.977 1.00 86.88 73 MET A CA 1
ATOM 542 C C . MET A 1 73 ? 12.867 -5.614 -12.418 1.00 86.88 73 MET A C 1
ATOM 544 O O . MET A 1 73 ? 13.781 -5.049 -11.818 1.00 86.88 73 MET A O 1
ATOM 548 N N . ALA A 1 74 ? 13.093 -6.443 -13.440 1.00 87.44 74 ALA A N 1
ATOM 549 C CA . ALA A 1 74 ? 14.412 -6.665 -14.029 1.00 87.44 74 ALA A CA 1
ATOM 550 C C . ALA A 1 74 ? 14.768 -5.623 -15.105 1.00 87.44 74 ALA A C 1
ATOM 552 O O . ALA A 1 74 ? 15.951 -5.403 -15.385 1.00 87.44 74 ALA A O 1
ATOM 553 N N . ALA A 1 75 ? 13.764 -4.989 -15.711 1.00 88.31 75 ALA A N 1
ATOM 554 C CA . ALA A 1 75 ? 13.943 -3.989 -16.745 1.00 88.31 75 ALA A CA 1
ATOM 555 C C . ALA A 1 75 ? 14.506 -2.681 -16.178 1.00 88.31 75 ALA A C 1
ATOM 557 O O . ALA A 1 75 ? 14.163 -2.226 -15.087 1.00 88.31 75 ALA A O 1
ATOM 558 N N . LYS A 1 76 ? 15.351 -2.027 -16.978 1.00 87.75 76 LYS A N 1
ATOM 559 C CA . LYS A 1 76 ? 15.753 -0.643 -16.736 1.00 87.75 76 LYS A CA 1
ATOM 560 C C . LYS A 1 76 ? 14.842 0.265 -17.567 1.00 87.75 76 LYS A C 1
ATOM 562 O O . LYS A 1 76 ? 14.945 0.206 -18.795 1.00 87.75 76 LYS A O 1
ATOM 567 N N . PRO A 1 77 ? 13.976 1.085 -16.949 1.00 87.12 77 PRO A N 1
ATOM 568 C CA . PRO A 1 77 ? 13.102 1.968 -17.703 1.00 87.12 77 PRO A CA 1
ATOM 569 C C . PRO A 1 77 ? 13.925 2.989 -18.495 1.00 87.12 77 PRO A C 1
ATOM 571 O O . PRO A 1 77 ? 15.014 3.409 -18.096 1.00 87.12 77 PRO A O 1
ATOM 574 N N . THR A 1 78 ? 13.405 3.386 -19.650 1.00 90.50 78 THR A N 1
ATOM 575 C CA . THR A 1 78 ? 13.942 4.523 -20.400 1.00 90.50 78 THR A CA 1
ATOM 576 C C . THR A 1 78 ? 13.579 5.836 -19.696 1.00 90.50 78 THR A C 1
ATOM 578 O O . THR A 1 78 ? 12.558 5.897 -19.010 1.00 90.50 78 THR A O 1
ATOM 581 N N . PRO A 1 79 ? 14.312 6.940 -19.929 1.00 90.88 79 PRO A N 1
ATOM 582 C CA . PRO A 1 79 ? 13.944 8.244 -19.366 1.00 90.88 79 PRO A CA 1
ATOM 583 C C . PRO A 1 79 ? 12.519 8.700 -19.728 1.00 90.88 79 PRO A C 1
ATOM 585 O O . PRO A 1 79 ? 11.871 9.418 -18.970 1.00 90.88 79 PRO A O 1
ATOM 588 N N . ALA A 1 80 ? 12.009 8.286 -20.896 1.00 91.12 80 ALA A N 1
ATOM 589 C CA . ALA A 1 80 ? 10.633 8.567 -21.298 1.00 91.12 80 ALA A CA 1
ATOM 590 C C . ALA A 1 80 ? 9.617 7.767 -20.466 1.00 91.12 80 ALA A C 1
ATOM 592 O O . ALA A 1 80 ? 8.581 8.312 -20.089 1.00 91.12 80 ALA A O 1
ATOM 593 N N . GLN A 1 81 ? 9.926 6.506 -20.156 1.00 90.38 81 GLN A N 1
ATOM 594 C CA . GLN A 1 81 ? 9.110 5.646 -19.297 1.00 90.38 81 GLN A CA 1
ATOM 595 C C . GLN A 1 81 ? 9.125 6.125 -17.840 1.00 90.38 81 GLN A C 1
ATOM 597 O O . GLN A 1 81 ? 8.062 6.197 -17.231 1.00 90.38 81 GLN A O 1
ATOM 602 N N . GLU A 1 82 ? 10.285 6.534 -17.313 1.00 89.62 82 GLU A N 1
ATOM 603 C CA . GLU A 1 82 ? 10.408 7.141 -15.977 1.00 89.62 82 GLU A CA 1
ATOM 604 C C . GLU A 1 82 ? 9.526 8.389 -15.863 1.00 89.62 82 GLU A C 1
ATOM 606 O O . GLU A 1 82 ? 8.635 8.452 -15.019 1.00 89.62 82 GLU A O 1
ATOM 611 N N . LYS A 1 83 ? 9.680 9.336 -16.797 1.00 92.12 83 LYS A N 1
ATOM 612 C CA . LYS A 1 83 ? 8.844 10.542 -16.852 1.00 92.12 83 LYS A CA 1
ATOM 613 C C . LYS A 1 83 ? 7.358 10.218 -17.044 1.00 92.12 83 LYS A C 1
ATOM 615 O O . LYS A 1 83 ? 6.487 10.922 -16.536 1.00 92.12 83 LYS A O 1
ATOM 620 N N . GLY A 1 84 ? 7.049 9.170 -17.806 1.00 93.44 84 GLY A N 1
ATOM 621 C CA . GLY A 1 84 ? 5.689 8.673 -17.988 1.00 93.44 84 GLY A CA 1
ATOM 622 C C . GLY A 1 84 ? 5.074 8.197 -16.673 1.00 93.44 84 GLY A C 1
ATOM 623 O O . GLY A 1 84 ? 3.952 8.592 -16.360 1.00 93.44 84 GLY A O 1
ATOM 624 N N . LEU A 1 85 ? 5.817 7.403 -15.898 1.00 92.69 85 LEU A N 1
ATOM 625 C CA . LEU A 1 85 ? 5.400 6.931 -14.580 1.00 92.69 85 LEU A CA 1
ATOM 626 C C . LEU A 1 85 ? 5.210 8.091 -13.601 1.00 92.69 85 LEU A C 1
ATOM 628 O O . LEU A 1 85 ? 4.181 8.144 -12.936 1.00 92.69 85 LEU A O 1
ATOM 632 N N . GLU A 1 86 ? 6.151 9.039 -13.555 1.00 90.75 86 GLU A N 1
ATOM 633 C CA . GLU A 1 86 ? 6.059 10.236 -12.705 1.00 90.75 86 GLU A CA 1
ATOM 634 C C . GLU A 1 86 ? 4.765 11.019 -12.964 1.00 90.75 86 GLU A C 1
ATOM 636 O O . GLU A 1 86 ? 4.043 11.356 -12.026 1.00 90.75 86 GLU A O 1
ATOM 641 N N . ASN A 1 87 ? 4.427 11.254 -14.237 1.00 95.25 87 ASN A N 1
ATOM 642 C CA . ASN A 1 87 ? 3.187 11.941 -14.602 1.00 95.25 87 ASN A CA 1
ATOM 643 C C . ASN A 1 87 ? 1.944 11.137 -14.187 1.00 95.25 87 ASN A C 1
ATOM 645 O O . ASN A 1 87 ? 1.009 11.706 -13.634 1.00 95.25 87 ASN A O 1
ATOM 649 N N . ILE A 1 88 ? 1.940 9.814 -14.405 1.00 95.38 88 ILE A N 1
ATOM 650 C CA . ILE A 1 88 ? 0.827 8.938 -14.000 1.00 95.38 88 ILE A CA 1
ATOM 651 C C . ILE A 1 88 ? 0.636 8.964 -12.479 1.00 95.38 88 ILE A C 1
ATOM 653 O O . ILE A 1 88 ? -0.498 9.020 -12.003 1.00 95.38 88 ILE A O 1
ATOM 657 N N . MET A 1 89 ? 1.728 8.932 -11.712 1.00 92.25 89 MET A N 1
ATOM 658 C CA . MET A 1 89 ? 1.676 9.017 -10.253 1.00 92.25 89 MET A CA 1
ATOM 659 C C . MET A 1 89 ? 1.129 10.372 -9.800 1.00 92.25 89 MET A C 1
ATOM 661 O O . MET A 1 89 ? 0.241 10.400 -8.952 1.00 92.25 89 MET A O 1
ATOM 665 N N . ALA A 1 90 ? 1.576 11.475 -10.405 1.00 93.19 90 ALA A N 1
ATOM 666 C CA . ALA A 1 90 ? 1.060 12.809 -10.103 1.00 93.19 90 ALA A CA 1
ATOM 667 C C . ALA A 1 90 ? -0.443 12.941 -10.418 1.00 93.19 90 ALA A C 1
ATOM 669 O O . ALA A 1 90 ? -1.201 13.483 -9.608 1.00 93.19 90 ALA A O 1
ATOM 670 N N . ASP A 1 91 ? -0.894 12.404 -11.555 1.00 94.31 91 ASP A N 1
ATOM 671 C CA . ASP A 1 91 ? -2.309 12.390 -11.938 1.00 94.31 91 ASP A CA 1
ATOM 672 C C . ASP A 1 91 ? -3.143 11.562 -10.952 1.00 94.31 91 ASP A C 1
ATOM 674 O O . ASP A 1 91 ? -4.199 12.008 -10.495 1.00 94.31 91 ASP A O 1
ATOM 678 N N . PHE A 1 92 ? -2.654 10.379 -10.568 1.00 95.31 92 PHE A N 1
ATOM 679 C CA . PHE A 1 92 ? -3.316 9.522 -9.588 1.00 95.31 92 PHE A CA 1
ATOM 680 C C . PHE A 1 92 ? -3.398 10.181 -8.207 1.00 95.31 92 PHE A C 1
ATOM 682 O O . PHE A 1 92 ? -4.467 10.192 -7.596 1.00 95.31 92 PHE A O 1
ATOM 689 N N . GLU A 1 93 ? -2.306 10.764 -7.709 1.00 93.75 93 GLU A N 1
ATOM 690 C CA . GLU A 1 93 ? -2.278 11.480 -6.429 1.00 93.75 93 GLU A CA 1
ATOM 691 C C . GLU A 1 93 ? -3.229 12.680 -6.428 1.00 93.75 93 GLU A C 1
ATOM 693 O O . GLU A 1 93 ? -3.977 12.880 -5.474 1.00 93.75 93 GLU A O 1
ATOM 698 N N . SER A 1 94 ? -3.262 13.449 -7.518 1.00 96.12 94 SER A N 1
ATOM 699 C CA . SER A 1 94 ? -4.193 14.568 -7.693 1.00 96.12 94 SER A CA 1
ATOM 700 C C . SER A 1 94 ? -5.658 14.116 -7.779 1.00 96.12 94 SER A C 1
ATOM 702 O O . SER A 1 94 ? -6.569 14.800 -7.294 1.00 96.12 94 SER A O 1
ATOM 704 N N . ALA A 1 95 ? -5.921 12.958 -8.389 1.00 96.50 95 ALA A N 1
ATOM 705 C CA . ALA A 1 95 ? -7.259 12.383 -8.478 1.00 96.50 95 ALA A CA 1
ATOM 706 C C . ALA A 1 95 ? -7.753 11.834 -7.131 1.00 96.50 95 ALA A C 1
ATOM 708 O O . ALA A 1 95 ? -8.949 11.897 -6.851 1.00 96.50 95 ALA A O 1
ATOM 709 N N . THR A 1 96 ? -6.839 11.326 -6.304 1.00 95.94 96 THR A N 1
ATOM 710 C CA . THR A 1 96 ? -7.120 10.668 -5.016 1.00 95.94 96 THR A CA 1
ATOM 711 C C . THR A 1 96 ? -6.832 11.555 -3.800 1.00 95.94 96 THR A C 1
ATOM 713 O O . THR A 1 96 ? -6.896 11.076 -2.670 1.00 95.94 96 THR A O 1
ATOM 716 N N . ALA A 1 97 ? -6.542 12.847 -4.000 1.00 94.56 97 ALA A N 1
ATOM 717 C CA . ALA A 1 97 ? -6.114 13.767 -2.941 1.00 94.56 97 ALA A CA 1
ATOM 718 C C . ALA A 1 97 ? -7.076 13.814 -1.738 1.00 94.56 97 ALA A C 1
ATOM 720 O O . ALA A 1 97 ? -6.626 13.865 -0.595 1.00 94.56 97 ALA A O 1
ATOM 721 N N . ASP A 1 98 ? -8.381 13.728 -2.005 1.00 93.88 98 ASP A N 1
ATOM 722 C CA . ASP A 1 98 ? -9.445 13.770 -0.995 1.00 93.88 98 ASP A CA 1
ATOM 723 C C . ASP A 1 98 ? -9.901 12.369 -0.535 1.00 93.88 98 ASP A C 1
ATOM 725 O O . ASP A 1 98 ? -10.781 12.249 0.315 1.00 93.88 98 ASP A O 1
ATOM 729 N N . CYS A 1 99 ? -9.307 11.301 -1.083 1.00 92.19 99 CYS A N 1
ATOM 730 C CA . CYS A 1 99 ? -9.710 9.912 -0.871 1.00 92.19 99 CYS A CA 1
ATOM 731 C C . CYS A 1 99 ? -8.517 9.070 -0.377 1.00 92.19 99 CYS A C 1
ATOM 733 O O . CYS A 1 99 ? -7.834 8.421 -1.180 1.00 92.19 99 CYS A O 1
ATOM 735 N N . PRO A 1 100 ? -8.251 9.050 0.946 1.00 83.38 100 PRO A N 1
ATOM 736 C CA . PRO A 1 100 ? -7.057 8.418 1.519 1.00 83.38 100 PRO A CA 1
ATOM 737 C C . PRO A 1 100 ? -6.957 6.923 1.191 1.00 83.38 100 PRO A C 1
ATOM 739 O O . PRO A 1 100 ? -5.863 6.410 0.970 1.00 83.38 100 PRO A O 1
ATOM 742 N N . ASP A 1 101 ? -8.093 6.242 1.080 1.00 80.50 101 ASP A N 1
ATOM 743 C CA . ASP A 1 101 ? -8.159 4.827 0.721 1.00 80.50 101 ASP A CA 1
ATOM 744 C C . ASP A 1 101 ? -7.739 4.550 -0.718 1.00 80.50 101 ASP A C 1
ATOM 746 O O . ASP A 1 101 ? -6.934 3.654 -0.971 1.00 80.50 101 ASP A O 1
ATOM 750 N N . ALA A 1 102 ? -8.258 5.344 -1.657 1.00 86.56 102 ALA A N 1
ATOM 751 C CA . ALA A 1 102 ? -7.906 5.248 -3.066 1.00 86.56 102 ALA A CA 1
ATOM 752 C C . ALA A 1 102 ? -6.416 5.552 -3.267 1.00 86.56 102 ALA A C 1
ATOM 754 O O . ALA A 1 102 ? -5.740 4.846 -4.014 1.00 86.56 102 ALA A O 1
ATOM 755 N N . LYS A 1 103 ? -5.874 6.530 -2.527 1.00 86.50 103 LYS A N 1
ATOM 756 C CA . LYS A 1 103 ? -4.451 6.889 -2.573 1.00 86.50 103 LYS A CA 1
ATOM 757 C C . LYS A 1 103 ? -3.530 5.700 -2.268 1.00 86.50 103 LYS A C 1
ATOM 759 O O . LYS A 1 103 ? -2.481 5.559 -2.893 1.00 86.50 103 LYS A O 1
ATOM 764 N N . LEU A 1 104 ? -3.925 4.813 -1.352 1.00 85.69 104 LEU A N 1
ATOM 765 C CA . LEU A 1 104 ? -3.133 3.634 -0.981 1.00 85.69 104 LEU A CA 1
ATOM 766 C C . LEU A 1 104 ? -3.169 2.512 -2.029 1.00 85.69 104 LEU A C 1
ATOM 768 O O . LEU A 1 104 ? -2.308 1.634 -2.002 1.00 85.69 104 LEU A O 1
ATOM 772 N N . MET A 1 105 ? -4.119 2.520 -2.967 1.00 88.31 105 MET A N 1
ATOM 773 C CA . MET A 1 105 ? -4.271 1.427 -3.936 1.00 88.31 105 MET A CA 1
ATOM 774 C C . MET A 1 105 ? -3.155 1.377 -4.986 1.00 88.31 105 MET A C 1
ATOM 776 O O . MET A 1 105 ? -2.851 0.302 -5.498 1.00 88.31 105 MET A O 1
ATOM 780 N N . MET A 1 106 ? -2.476 2.497 -5.260 1.00 86.12 106 MET A N 1
ATOM 781 C CA . MET A 1 106 ? -1.291 2.495 -6.129 1.00 86.12 106 MET A CA 1
ATOM 782 C C . MET A 1 106 ? -0.139 1.677 -5.523 1.00 86.12 106 MET A C 1
ATOM 784 O O . MET A 1 106 ? 0.592 1.009 -6.248 1.00 86.12 106 MET A O 1
ATOM 788 N N . LEU A 1 107 ? -0.012 1.639 -4.193 1.00 83.44 107 LEU A N 1
ATOM 789 C CA . LEU A 1 107 ? 0.996 0.813 -3.514 1.00 83.44 107 LEU A CA 1
ATOM 790 C C . LEU A 1 107 ? 0.700 -0.692 -3.640 1.00 83.44 107 LEU A C 1
ATOM 792 O O . LEU A 1 107 ? 1.622 -1.511 -3.681 1.00 83.44 107 LEU A O 1
ATOM 796 N N . ASP A 1 108 ? -0.578 -1.062 -3.747 1.00 82.12 108 ASP A N 1
ATOM 797 C CA . ASP A 1 108 ? -1.000 -2.446 -3.991 1.00 82.12 108 ASP A CA 1
ATOM 798 C C . ASP A 1 108 ? -0.635 -2.917 -5.401 1.00 82.12 108 ASP A C 1
ATOM 800 O O . ASP A 1 108 ? -0.276 -4.084 -5.591 1.00 82.12 108 ASP A O 1
ATOM 804 N N . LEU A 1 109 ? -0.664 -2.007 -6.382 1.00 86.31 109 LEU A N 1
ATOM 805 C CA . LEU A 1 109 ? -0.199 -2.288 -7.739 1.00 86.31 109 LEU A CA 1
ATOM 806 C C . LEU A 1 109 ? 1.275 -2.719 -7.719 1.00 86.31 109 LEU A C 1
ATOM 808 O O . LEU A 1 109 ? 1.617 -3.777 -8.246 1.00 86.31 109 LEU A O 1
ATOM 812 N N . PHE A 1 110 ? 2.130 -1.954 -7.030 1.00 85.44 110 PHE A N 1
ATOM 813 C CA . PHE A 1 110 ? 3.551 -2.283 -6.876 1.00 85.44 110 PHE A CA 1
ATOM 814 C C . PHE A 1 110 ? 3.778 -3.572 -6.079 1.00 85.44 110 PHE A C 1
ATOM 816 O O . PHE A 1 110 ? 4.604 -4.396 -6.465 1.00 85.44 110 PHE A O 1
ATOM 823 N N . SER A 1 111 ? 3.002 -3.797 -5.016 1.00 79.62 111 SER A N 1
ATOM 824 C CA . SER A 1 111 ? 3.080 -5.044 -4.240 1.00 79.62 111 SER A CA 1
ATOM 825 C C . SER A 1 111 ? 2.724 -6.275 -5.086 1.00 79.62 111 SER A C 1
ATOM 827 O O . SER A 1 111 ? 3.347 -7.330 -4.963 1.00 79.62 111 SER A O 1
ATOM 829 N N . THR A 1 112 ? 1.759 -6.138 -6.000 1.00 82.62 112 THR A N 1
ATOM 830 C CA . THR A 1 112 ? 1.351 -7.222 -6.907 1.00 82.62 112 THR A CA 1
ATOM 831 C C . THR A 1 112 ? 2.472 -7.604 -7.877 1.00 82.62 112 THR A C 1
ATOM 833 O O . THR A 1 112 ? 2.644 -8.791 -8.161 1.00 82.62 112 THR A O 1
ATOM 836 N N . LEU A 1 113 ? 3.272 -6.632 -8.336 1.00 84.06 113 LEU A N 1
ATOM 837 C CA . LEU A 1 113 ? 4.453 -6.900 -9.166 1.00 84.06 113 LEU A CA 1
ATOM 838 C C . LEU A 1 113 ? 5.507 -7.710 -8.399 1.00 84.06 113 LEU A C 1
ATOM 840 O O . LEU A 1 113 ? 6.071 -8.658 -8.946 1.00 84.06 113 LEU A O 1
ATOM 844 N N . THR A 1 114 ? 5.746 -7.380 -7.123 1.00 76.19 114 THR A N 1
ATOM 845 C CA . THR A 1 114 ? 6.760 -8.066 -6.305 1.00 76.19 114 THR A CA 1
ATOM 846 C C . THR A 1 114 ? 6.356 -9.487 -5.915 1.00 76.19 114 THR A C 1
ATOM 848 O O . THR A 1 114 ? 7.207 -10.375 -5.877 1.00 76.19 114 THR A O 1
ATOM 851 N N . ASP A 1 115 ? 5.064 -9.733 -5.682 1.00 74.75 115 ASP A N 1
ATOM 852 C CA . ASP A 1 115 ? 4.565 -11.058 -5.293 1.00 74.75 115 ASP A CA 1
ATOM 853 C C . ASP A 1 115 ? 4.508 -12.037 -6.490 1.00 74.75 115 ASP A C 1
ATOM 855 O O . ASP A 1 115 ? 4.612 -13.252 -6.308 1.00 74.75 115 ASP A O 1
ATOM 859 N N . GLY A 1 116 ? 4.389 -11.532 -7.727 1.00 61.47 116 GLY A N 1
ATOM 860 C CA . GLY A 1 116 ? 4.380 -12.344 -8.954 1.00 61.47 116 GLY A CA 1
ATOM 861 C C . GLY A 1 116 ? 5.739 -12.952 -9.329 1.00 61.47 116 GLY A C 1
ATOM 862 O O . GLY A 1 116 ? 5.787 -14.015 -9.945 1.00 61.47 116 GLY A O 1
ATOM 863 N N . GLY A 1 117 ? 6.849 -12.338 -8.901 1.00 51.25 117 GLY A N 1
ATOM 864 C CA . GLY A 1 117 ? 8.209 -12.736 -9.293 1.00 51.25 117 GLY A CA 1
ATOM 865 C C . GLY A 1 117 ? 8.740 -14.041 -8.680 1.00 51.25 117 GLY A C 1
ATOM 866 O O . GLY A 1 117 ? 9.788 -14.525 -9.099 1.00 51.25 117 GLY A O 1
ATOM 867 N N . SER A 1 118 ? 8.039 -14.642 -7.709 1.00 48.94 118 SER A N 1
ATOM 868 C CA . SER A 1 118 ? 8.426 -15.938 -7.116 1.00 48.94 118 SER A CA 1
ATOM 869 C C . SER A 1 118 ? 7.752 -17.156 -7.758 1.00 48.94 118 SER A C 1
ATOM 871 O O . SER A 1 118 ? 8.075 -18.289 -7.392 1.00 48.94 118 SER A O 1
ATOM 873 N N . ALA A 1 119 ? 6.855 -16.969 -8.734 1.00 48.25 119 ALA A N 1
ATOM 874 C CA . ALA A 1 119 ? 6.296 -18.073 -9.511 1.00 48.25 119 ALA A CA 1
ATOM 875 C C . ALA A 1 119 ? 7.330 -18.558 -10.542 1.00 48.25 119 ALA A C 1
ATOM 877 O O . ALA A 1 119 ? 7.284 -18.239 -11.727 1.00 48.25 119 ALA A O 1
ATOM 878 N N . LYS A 1 120 ? 8.311 -19.322 -10.057 1.00 42.16 120 LYS A N 1
ATOM 879 C CA . LYS A 1 120 ? 9.251 -20.090 -10.873 1.00 42.16 120 LYS A CA 1
ATOM 880 C C . LYS A 1 120 ? 8.433 -20.910 -11.874 1.00 42.16 120 LYS A C 1
ATOM 882 O O . LYS A 1 120 ? 7.623 -21.726 -11.449 1.00 42.16 120 LYS A O 1
ATOM 887 N N . ALA A 1 121 ? 8.632 -20.655 -13.166 1.00 43.78 121 ALA A N 1
ATOM 888 C CA . ALA A 1 121 ? 7.922 -21.284 -14.273 1.00 43.78 121 ALA A CA 1
ATOM 889 C C . ALA A 1 121 ? 7.808 -22.810 -14.094 1.00 43.78 121 ALA A C 1
ATOM 891 O O . ALA A 1 121 ? 8.747 -23.558 -14.377 1.00 43.78 121 ALA A O 1
ATOM 892 N N . GLU A 1 122 ? 6.650 -23.278 -13.626 1.00 38.50 122 GLU A N 1
ATOM 893 C CA . GLU A 1 122 ? 6.259 -24.671 -13.777 1.00 38.50 122 GLU A CA 1
ATOM 894 C C . GLU A 1 122 ? 5.918 -24.872 -15.251 1.00 38.50 122 GLU A C 1
ATOM 896 O O . GLU A 1 122 ? 4.911 -24.401 -15.779 1.00 38.50 122 GLU A O 1
ATOM 901 N N . LYS A 1 123 ? 6.869 -25.514 -15.924 1.00 37.16 123 LYS A N 1
ATOM 902 C CA . LYS A 1 123 ? 6.830 -25.979 -17.303 1.00 37.16 123 LYS A CA 1
ATOM 903 C C . LYS A 1 123 ? 5.512 -26.718 -17.555 1.00 37.16 123 LYS A C 1
ATOM 905 O O . LYS A 1 123 ? 5.367 -27.877 -17.176 1.00 37.16 123 LYS A O 1
ATOM 910 N N . SER A 1 124 ? 4.558 -26.037 -18.183 1.00 38.22 124 SER A N 1
ATOM 911 C CA . SER A 1 124 ? 3.327 -26.662 -18.658 1.00 38.22 124 SER A CA 1
ATOM 912 C C . SER A 1 124 ? 3.691 -27.613 -19.790 1.00 38.22 124 SER A C 1
ATOM 914 O O . SER A 1 124 ? 4.280 -27.208 -20.791 1.00 38.22 124 SER A O 1
ATOM 916 N N . ALA A 1 125 ? 3.417 -28.894 -19.560 1.00 38.88 125 ALA A N 1
ATOM 917 C CA . ALA A 1 125 ? 3.574 -29.951 -20.536 1.00 38.88 125 ALA A CA 1
ATOM 918 C C . ALA A 1 125 ? 2.633 -29.701 -21.719 1.00 38.88 125 ALA A C 1
ATOM 920 O O . ALA A 1 125 ? 1.429 -29.515 -21.556 1.00 38.88 125 ALA A O 1
ATOM 921 N N . GLU A 1 126 ? 3.242 -29.685 -22.894 1.00 39.34 126 GLU A N 1
ATOM 922 C CA . GLU A 1 126 ? 2.633 -29.681 -24.213 1.00 39.34 126 GLU A CA 1
ATOM 923 C C . GLU A 1 126 ? 1.789 -30.955 -24.382 1.00 39.34 126 GLU A C 1
ATOM 925 O O . GLU A 1 126 ? 2.295 -32.067 -24.226 1.00 39.34 126 GLU A O 1
ATOM 930 N N . VAL A 1 127 ? 0.491 -30.788 -24.645 1.00 39.84 127 VAL A N 1
ATOM 931 C CA . VAL A 1 127 ? -0.382 -31.852 -25.154 1.00 39.84 127 VAL A CA 1
ATOM 932 C C . VAL A 1 127 ? -0.736 -31.477 -26.585 1.00 39.84 127 VAL A C 1
ATOM 934 O O . VAL A 1 127 ? -1.338 -30.433 -26.836 1.00 39.84 127 VAL A O 1
ATOM 937 N N . GLU A 1 128 ? -0.293 -32.339 -27.491 1.00 38.72 128 GLU A N 1
ATOM 938 C CA . GLU A 1 128 ? -0.501 -32.306 -28.932 1.00 38.72 128 GLU A CA 1
ATOM 939 C C . GLU A 1 128 ? -1.980 -32.464 -29.351 1.00 38.72 128 GLU A C 1
ATOM 941 O O . GLU A 1 128 ? -2.703 -33.308 -28.824 1.00 38.72 128 GLU A O 1
ATOM 946 N N . GLU A 1 129 ? -2.315 -31.697 -30.402 1.00 38.69 129 GLU A N 1
ATOM 947 C CA . GLU A 1 129 ? -3.215 -31.987 -31.540 1.00 38.69 129 GLU A CA 1
ATOM 948 C C . GLU A 1 129 ? -4.763 -31.898 -31.429 1.00 38.69 129 GLU A C 1
ATOM 950 O O . GLU A 1 129 ? -5.334 -32.120 -30.364 1.00 38.69 129 GLU A O 1
ATOM 955 N N . PRO A 1 130 ? -5.497 -31.679 -32.559 1.00 48.28 130 PRO A N 1
ATOM 956 C CA . PRO A 1 130 ? -5.066 -31.224 -33.894 1.00 48.28 130 PRO A CA 1
ATOM 957 C C . PRO A 1 130 ? -5.880 -30.059 -34.517 1.00 48.28 130 PRO A C 1
ATOM 959 O O . PRO A 1 130 ? -7.070 -29.861 -34.290 1.00 48.28 130 PRO A O 1
ATOM 962 N N . VAL A 1 131 ? -5.166 -29.336 -35.385 1.00 42.38 131 VAL A N 1
ATOM 963 C CA . VAL A 1 131 ? -5.515 -28.750 -36.698 1.00 42.38 131 VAL A CA 1
ATOM 964 C C . VAL A 1 131 ? -6.996 -28.702 -37.128 1.00 42.38 131 VAL A C 1
ATOM 966 O O . VAL A 1 131 ? -7.597 -29.726 -37.446 1.00 42.38 131 VAL A O 1
ATOM 969 N N . VAL A 1 132 ? -7.496 -27.485 -37.391 1.00 40.25 132 VAL A N 1
ATOM 970 C CA . VAL A 1 132 ? -8.407 -27.212 -38.521 1.00 40.25 132 VAL A CA 1
ATOM 971 C C . VAL A 1 132 ? -7.875 -26.004 -39.288 1.00 40.25 132 VAL A C 1
ATOM 973 O O . VAL A 1 132 ? -7.719 -24.914 -38.745 1.00 40.25 132 VAL A O 1
ATOM 976 N N . ALA A 1 133 ? -7.548 -26.249 -40.554 1.00 39.75 133 ALA A N 1
ATOM 977 C CA . ALA A 1 133 ? -7.064 -25.269 -41.508 1.00 39.75 133 ALA A CA 1
ATOM 978 C C . ALA A 1 133 ? -8.225 -24.424 -42.046 1.00 39.75 133 ALA A C 1
ATOM 980 O O . ALA A 1 133 ? -9.172 -24.975 -42.604 1.00 39.75 133 ALA A O 1
ATOM 981 N N . GLU A 1 134 ? -8.103 -23.100 -41.978 1.00 50.78 134 GLU A N 1
ATOM 982 C CA . GLU A 1 134 ? -8.856 -22.206 -42.852 1.00 50.78 134 GLU A CA 1
ATOM 983 C C . GLU A 1 134 ? -7.900 -21.206 -43.505 1.00 50.78 134 GLU A C 1
ATOM 985 O O . GLU A 1 134 ? -7.073 -20.559 -42.865 1.00 50.78 134 GLU A O 1
ATOM 990 N N . LYS A 1 135 ? -7.973 -21.194 -44.832 1.00 42.78 135 LYS A N 1
ATOM 991 C CA . LYS A 1 135 ? -7.103 -20.517 -45.785 1.00 42.78 135 LYS A CA 1
ATOM 992 C C . LYS A 1 135 ? -7.736 -19.168 -46.115 1.00 42.78 135 LYS A C 1
ATOM 994 O O . LYS A 1 135 ? -8.819 -19.158 -46.690 1.00 42.78 135 LYS A O 1
ATOM 999 N N . VAL A 1 136 ? -7.064 -18.059 -45.811 1.00 45.66 136 VAL A N 1
ATOM 1000 C CA . VAL A 1 136 ? -7.467 -16.722 -46.278 1.00 45.66 136 VAL A CA 1
ATOM 1001 C C . VAL A 1 136 ? -6.254 -16.005 -46.868 1.00 45.66 136 VAL A C 1
ATOM 1003 O O . VAL A 1 136 ? -5.164 -16.028 -46.303 1.00 45.66 136 VAL A O 1
ATOM 1006 N N . GLU A 1 137 ? -6.473 -15.470 -48.066 1.00 40.41 137 GLU A N 1
ATOM 1007 C CA . GLU A 1 137 ? -5.503 -14.933 -49.020 1.00 40.41 137 GLU A CA 1
ATOM 1008 C C . GLU A 1 137 ? -4.905 -13.570 -48.624 1.00 40.41 137 GLU A C 1
ATOM 1010 O O . GLU A 1 137 ? -5.503 -12.779 -47.896 1.00 40.41 137 GLU A O 1
ATOM 1015 N N . GLU A 1 138 ? -3.706 -13.324 -49.161 1.00 45.16 138 GLU A N 1
ATOM 1016 C CA . GLU A 1 138 ? -2.880 -12.116 -49.050 1.00 45.16 138 GLU A CA 1
ATOM 1017 C C . GLU A 1 138 ? -3.553 -10.860 -49.643 1.00 45.16 138 GLU A C 1
ATOM 1019 O O . GLU A 1 138 ? -4.409 -10.947 -50.527 1.00 45.16 138 GLU A O 1
ATOM 1024 N N . PRO A 1 139 ? -3.057 -9.663 -49.281 1.00 50.19 139 PRO A N 1
ATOM 1025 C CA . PRO A 1 139 ? -2.331 -8.959 -50.334 1.00 50.19 139 PRO A CA 1
ATOM 1026 C C . PRO A 1 139 ? -0.997 -8.347 -49.896 1.00 50.19 139 PRO A C 1
ATOM 1028 O O . PRO A 1 139 ? -0.832 -7.757 -48.830 1.00 50.19 139 PRO A O 1
ATOM 1031 N N . VAL A 1 140 ? -0.066 -8.467 -50.836 1.00 43.88 140 VAL A N 1
ATOM 1032 C CA . VAL A 1 140 ? 1.295 -7.945 -50.873 1.00 43.88 140 VAL A CA 1
ATOM 1033 C C . VAL A 1 140 ? 1.277 -6.420 -51.019 1.00 43.88 140 VAL A C 1
ATOM 1035 O O . VAL A 1 140 ? 0.741 -5.900 -51.997 1.00 43.88 140 VAL A O 1
ATOM 1038 N N . VAL A 1 141 ? 1.941 -5.700 -50.112 1.00 46.41 141 VAL A N 1
ATOM 1039 C CA . VAL A 1 141 ? 2.420 -4.333 -50.374 1.00 46.41 141 VAL A CA 1
ATOM 1040 C C . VAL A 1 141 ? 3.898 -4.270 -50.015 1.00 46.41 141 VAL A C 1
ATOM 1042 O O . VAL A 1 141 ? 4.292 -4.369 -48.857 1.00 46.41 141 VAL A O 1
ATOM 1045 N N . ALA A 1 142 ? 4.711 -4.151 -51.061 1.00 44.78 142 ALA A N 1
ATOM 1046 C CA . ALA A 1 142 ? 6.142 -3.934 -50.995 1.00 44.78 142 ALA A CA 1
ATOM 1047 C C . ALA A 1 142 ? 6.427 -2.453 -50.720 1.00 44.78 142 ALA A C 1
ATOM 1049 O O . ALA A 1 142 ? 6.017 -1.599 -51.506 1.00 44.78 142 ALA A O 1
ATOM 1050 N N . GLU A 1 143 ? 7.195 -2.149 -49.673 1.00 51.47 143 GLU A N 1
ATOM 1051 C CA . GLU A 1 143 ? 7.805 -0.831 -49.514 1.00 51.47 143 GLU A CA 1
ATOM 1052 C C . GLU A 1 143 ? 9.306 -0.945 -49.220 1.00 51.47 143 GLU A C 1
ATOM 1054 O O . GLU A 1 143 ? 9.781 -1.817 -48.494 1.00 51.47 143 GLU A O 1
ATOM 1059 N N . LYS A 1 144 ? 10.047 -0.086 -49.922 1.00 45.59 144 LYS A N 1
ATOM 1060 C CA . LYS A 1 144 ? 11.495 -0.071 -50.120 1.00 45.59 144 LYS A CA 1
ATOM 1061 C C . LYS A 1 144 ? 12.278 0.152 -48.826 1.00 45.59 144 LYS A C 1
ATOM 1063 O O . LYS A 1 144 ? 12.101 1.161 -48.153 1.00 45.59 144 LYS A O 1
ATOM 1068 N N . VAL A 1 145 ? 13.275 -0.700 -48.607 1.00 39.19 145 VAL A N 1
ATOM 1069 C CA . VAL A 1 145 ? 14.403 -0.452 -47.701 1.00 39.19 145 VAL A CA 1
ATOM 1070 C C . VAL A 1 145 ? 15.383 0.517 -48.379 1.00 39.19 145 VAL A C 1
ATOM 1072 O O . VAL A 1 145 ? 15.857 0.247 -49.483 1.00 39.19 145 VAL A O 1
ATOM 1075 N N . GLN A 1 146 ? 15.678 1.647 -47.730 1.00 36.69 146 GLN A N 1
ATOM 1076 C CA . GLN A 1 146 ? 16.822 2.511 -48.041 1.00 36.69 146 GLN A CA 1
ATOM 1077 C C . GLN A 1 146 ? 17.939 2.257 -47.023 1.00 36.69 146 GLN A C 1
ATOM 1079 O O . GLN A 1 146 ? 17.732 2.379 -45.818 1.00 36.69 146 GLN A O 1
ATOM 1084 N N . GLU A 1 147 ? 19.123 1.916 -47.530 1.00 48.00 147 GLU A N 1
ATOM 1085 C CA . GLU A 1 147 ? 2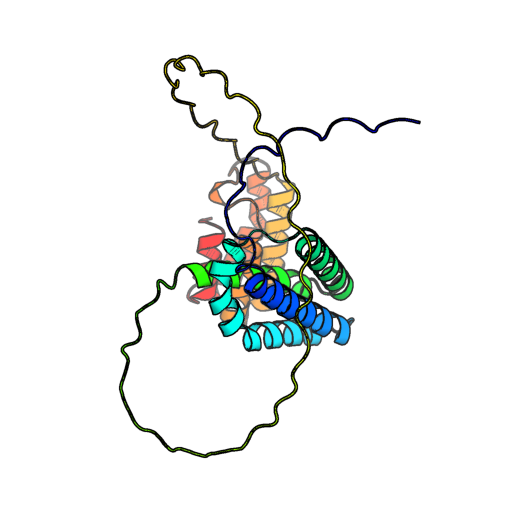0.384 1.894 -46.787 1.00 48.00 147 GLU A CA 1
ATOM 1086 C C . GLU A 1 147 ? 20.827 3.316 -46.410 1.00 48.00 147 GLU A C 1
ATOM 1088 O O . GLU A 1 147 ? 20.616 4.256 -47.184 1.00 48.00 147 GLU A O 1
ATOM 1093 N N . PRO A 1 148 ? 21.571 3.464 -45.299 1.00 51.66 148 PRO A N 1
ATOM 1094 C CA . PRO A 1 148 ? 22.706 4.370 -45.378 1.00 51.66 148 PRO A CA 1
ATOM 1095 C C . PRO A 1 148 ? 24.007 3.817 -44.776 1.00 51.66 148 PRO A C 1
ATOM 1097 O O . PRO A 1 148 ? 24.103 3.476 -43.603 1.00 51.66 148 PRO A O 1
ATOM 1100 N N . VAL A 1 149 ? 25.019 3.827 -45.647 1.00 43.97 149 VAL A N 1
ATOM 1101 C CA . VAL A 1 149 ? 26.366 4.406 -45.486 1.00 43.97 149 VAL A CA 1
ATOM 1102 C C . VAL A 1 149 ? 27.165 4.046 -44.223 1.00 43.97 149 VAL A C 1
ATOM 1104 O O . VAL A 1 149 ? 27.002 4.604 -43.142 1.00 43.97 149 VAL A O 1
ATOM 1107 N N . VAL A 1 150 ? 28.166 3.195 -44.458 1.00 41.66 150 VAL A N 1
ATOM 1108 C CA . VAL A 1 150 ? 29.284 2.850 -43.574 1.00 41.66 150 VAL A CA 1
ATOM 1109 C C . VAL A 1 150 ? 30.193 4.068 -43.352 1.00 41.66 150 VAL A C 1
ATOM 1111 O O . VAL A 1 150 ? 30.867 4.523 -44.277 1.00 41.66 150 VAL A O 1
ATOM 1114 N N . ALA A 1 151 ? 30.259 4.564 -42.114 1.00 46.09 151 ALA A N 1
ATOM 1115 C CA . ALA A 1 151 ? 31.294 5.493 -41.668 1.00 46.09 151 ALA A CA 1
ATOM 1116 C C . ALA A 1 151 ? 32.436 4.717 -40.993 1.00 46.09 151 ALA A C 1
ATOM 1118 O O . ALA A 1 151 ? 32.245 3.982 -40.026 1.00 46.09 151 ALA A O 1
ATOM 1119 N N . LYS A 1 152 ? 33.631 4.886 -41.554 1.00 48.44 152 LYS A N 1
ATOM 1120 C CA . LYS A 1 152 ? 34.912 4.327 -41.123 1.00 48.44 152 LYS A CA 1
ATOM 1121 C C . LYS A 1 152 ? 35.394 5.106 -39.891 1.00 48.44 152 LYS A C 1
ATOM 1123 O O . LYS A 1 152 ? 35.550 6.320 -39.987 1.00 48.44 152 LYS A O 1
ATOM 1128 N N . ILE A 1 153 ? 35.611 4.435 -38.760 1.00 44.50 153 ILE A N 1
ATOM 1129 C CA . ILE A 1 153 ? 36.172 5.037 -37.539 1.00 44.50 153 ILE A CA 1
ATOM 1130 C C . ILE A 1 153 ? 37.500 4.340 -37.229 1.00 44.50 153 ILE A C 1
ATOM 1132 O O . ILE A 1 153 ? 37.572 3.113 -37.220 1.00 44.50 153 ILE A O 1
ATOM 1136 N N . GLU A 1 154 ? 38.541 5.152 -37.054 1.00 40.50 154 GLU A N 1
ATOM 1137 C CA . GLU A 1 154 ? 39.925 4.774 -36.759 1.00 40.50 154 GLU A CA 1
ATOM 1138 C C . GLU A 1 154 ? 40.083 4.200 -35.339 1.00 40.50 154 GLU A C 1
ATOM 1140 O O . GLU A 1 154 ? 39.450 4.657 -34.387 1.00 40.50 154 GLU A O 1
ATOM 1145 N N . GLU A 1 155 ? 40.949 3.192 -35.207 1.00 47.78 155 GLU A N 1
ATOM 1146 C CA . GLU A 1 155 ? 41.301 2.523 -33.950 1.00 47.78 155 GLU A CA 1
ATOM 1147 C C . GLU A 1 155 ? 42.189 3.410 -33.054 1.00 47.78 155 GLU A C 1
ATOM 1149 O O . GLU A 1 155 ? 43.206 3.924 -33.528 1.00 47.78 155 GLU A O 1
ATOM 1154 N N . PRO A 1 156 ? 41.913 3.531 -31.741 1.00 47.12 156 PRO A N 1
ATOM 1155 C CA . PRO A 1 156 ? 42.904 3.998 -30.784 1.00 47.12 156 PRO A CA 1
ATOM 1156 C C . PRO A 1 156 ? 43.656 2.826 -30.133 1.00 47.12 156 PRO A C 1
ATOM 1158 O O . PRO A 1 156 ? 43.082 1.839 -29.672 1.00 47.12 156 PRO A O 1
ATOM 1161 N N . VAL A 1 157 ? 44.976 2.987 -30.081 1.00 44.00 157 VAL A N 1
ATOM 1162 C CA . VAL A 1 157 ? 45.971 2.093 -29.479 1.00 44.00 157 VAL A CA 1
ATOM 1163 C C . VAL A 1 157 ? 45.706 1.895 -27.980 1.00 44.00 157 VAL A C 1
ATOM 1165 O O . VAL A 1 157 ? 45.647 2.858 -27.218 1.00 44.00 157 VAL A O 1
ATOM 1168 N N . ILE A 1 158 ? 45.578 0.633 -27.556 1.00 40.03 158 ILE A N 1
ATOM 1169 C CA . ILE A 1 158 ? 45.413 0.223 -26.155 1.00 40.03 158 ILE A CA 1
ATOM 1170 C C . ILE A 1 158 ? 46.791 0.089 -25.499 1.00 40.03 158 ILE A C 1
ATOM 1172 O O . ILE A 1 158 ? 47.589 -0.772 -25.875 1.00 40.03 158 ILE A O 1
ATOM 1176 N N . ASP A 1 159 ? 47.044 0.918 -24.488 1.00 48.69 159 ASP A N 1
ATOM 1177 C CA . ASP A 1 159 ? 48.187 0.789 -23.585 1.00 48.69 159 ASP A CA 1
ATOM 1178 C C . ASP A 1 159 ? 47.901 -0.279 -22.509 1.00 48.69 159 ASP A C 1
ATOM 1180 O O . ASP A 1 159 ? 46.784 -0.402 -21.997 1.00 48.69 159 ASP A O 1
ATOM 1184 N N . LYS A 1 160 ? 48.906 -1.098 -22.188 1.00 56.06 160 LYS A N 1
ATOM 1185 C CA . LYS A 1 160 ? 48.785 -2.262 -21.291 1.00 56.06 160 LYS A CA 1
ATOM 1186 C C . LYS A 1 160 ? 48.530 -1.826 -19.840 1.00 56.06 160 LYS A C 1
ATOM 1188 O O . LYS A 1 160 ? 49.347 -1.081 -19.295 1.00 56.06 160 LYS A O 1
ATOM 1193 N N . PRO A 1 161 ? 47.516 -2.362 -19.132 1.00 47.09 161 PRO A N 1
ATOM 1194 C CA . PRO A 1 161 ? 47.388 -2.115 -17.703 1.00 47.09 161 PRO A CA 1
ATOM 1195 C C . PRO A 1 161 ? 48.366 -2.982 -16.892 1.00 47.09 161 PRO A C 1
ATOM 1197 O O . PRO A 1 161 ? 48.550 -4.176 -17.141 1.00 47.09 161 PRO A O 1
ATOM 1200 N N . LYS A 1 162 ? 48.990 -2.342 -15.896 1.00 54.03 162 LYS A N 1
ATOM 1201 C CA . LYS A 1 162 ? 49.764 -2.957 -14.805 1.00 54.03 162 LYS A CA 1
ATOM 1202 C C . LYS A 1 162 ? 48.881 -3.883 -13.946 1.00 54.03 162 LYS A C 1
ATOM 1204 O O . LYS A 1 162 ? 47.677 -3.645 -13.851 1.00 54.03 162 LYS A O 1
ATOM 1209 N N . PRO A 1 163 ? 49.462 -4.897 -13.277 1.00 51.59 163 PRO A N 1
ATOM 1210 C CA . PRO A 1 163 ? 48.712 -5.809 -12.421 1.00 51.59 163 PRO A CA 1
ATOM 1211 C C . PRO A 1 163 ? 48.223 -5.073 -11.167 1.00 51.59 163 PRO A C 1
ATOM 1213 O O . PRO A 1 163 ? 49.016 -4.445 -10.466 1.00 51.59 163 PRO A O 1
ATOM 1216 N N . VAL A 1 164 ? 46.915 -5.135 -10.908 1.00 45.47 164 VAL A N 1
ATOM 1217 C CA . VAL A 1 164 ? 46.291 -4.531 -9.727 1.00 45.47 164 VAL A CA 1
ATOM 1218 C C . VAL A 1 164 ? 46.471 -5.468 -8.538 1.00 45.47 164 VAL A C 1
ATOM 1220 O O . VAL A 1 164 ? 46.155 -6.657 -8.592 1.00 45.47 164 VAL A O 1
ATOM 1223 N N . GLU A 1 165 ? 47.040 -4.897 -7.489 1.00 55.50 165 GLU A N 1
ATOM 1224 C CA . GLU A 1 165 ? 47.322 -5.504 -6.201 1.00 55.50 165 GLU A CA 1
ATOM 1225 C C . GLU A 1 165 ? 46.026 -5.799 -5.420 1.00 55.50 165 GLU A C 1
ATOM 1227 O O . GLU A 1 165 ? 44.987 -5.179 -5.638 1.00 55.50 165 GLU A O 1
ATOM 1232 N N . LYS A 1 166 ? 46.114 -6.801 -4.540 1.00 52.69 166 LYS A N 1
ATOM 1233 C CA . LYS A 1 166 ? 45.081 -7.404 -3.680 1.00 52.69 166 LYS A CA 1
ATOM 1234 C C . LYS A 1 166 ? 43.875 -6.517 -3.321 1.00 52.69 166 LYS A C 1
ATOM 1236 O O . LYS A 1 166 ? 44.007 -5.497 -2.656 1.00 52.69 166 LYS A O 1
ATOM 1241 N N . VAL A 1 167 ? 42.685 -7.034 -3.635 1.00 47.91 167 VAL A N 1
ATOM 1242 C CA . VAL A 1 167 ? 41.388 -6.543 -3.150 1.00 47.91 167 VAL A CA 1
ATOM 1243 C C . VAL A 1 167 ? 41.280 -6.799 -1.643 1.00 47.91 167 VAL A C 1
ATOM 1245 O O . VAL A 1 167 ? 41.092 -7.935 -1.203 1.00 47.91 167 VAL A O 1
ATOM 1248 N N . GLU A 1 168 ? 41.421 -5.736 -0.855 1.00 57.94 168 GLU A N 1
ATOM 1249 C CA . GLU A 1 168 ? 41.031 -5.707 0.553 1.00 57.94 168 GLU A CA 1
ATOM 1250 C C . GLU A 1 168 ? 39.515 -5.901 0.679 1.00 57.94 168 GLU A C 1
ATOM 1252 O O . GLU A 1 168 ? 38.711 -5.365 -0.086 1.00 57.94 168 GLU A O 1
ATOM 1257 N N . LYS A 1 169 ? 39.127 -6.729 1.646 1.00 57.44 169 LYS A N 1
ATOM 1258 C CA . LYS A 1 169 ? 37.747 -7.105 1.942 1.00 57.44 169 LYS A CA 1
ATOM 1259 C C . LYS A 1 169 ? 36.994 -5.868 2.442 1.00 57.44 169 LYS A C 1
ATOM 1261 O O . LYS A 1 169 ? 37.158 -5.481 3.591 1.00 57.44 169 LYS A O 1
ATOM 1266 N N . VAL A 1 170 ? 36.175 -5.265 1.581 1.00 49.00 170 VAL A N 1
ATOM 1267 C CA . VAL A 1 170 ? 35.272 -4.166 1.949 1.00 49.00 170 VAL A CA 1
ATOM 1268 C C . VAL A 1 170 ? 34.290 -4.687 3.001 1.00 49.00 170 VAL A C 1
ATOM 1270 O O . VAL A 1 170 ? 33.398 -5.482 2.695 1.00 49.00 170 VAL A O 1
ATOM 1273 N N . GLU A 1 171 ? 34.479 -4.284 4.257 1.00 59.41 171 GLU A N 1
ATOM 1274 C CA . GLU A 1 171 ? 33.473 -4.463 5.298 1.00 59.41 171 GLU A CA 1
ATOM 1275 C C . GLU A 1 171 ? 32.206 -3.721 4.865 1.00 59.41 171 GLU A C 1
ATOM 1277 O O . GLU A 1 171 ? 32.224 -2.523 4.582 1.00 59.41 171 GLU A O 1
ATOM 1282 N N . LYS A 1 172 ? 31.098 -4.461 4.754 1.00 58.53 172 LYS A N 1
ATOM 1283 C CA . LYS A 1 172 ? 29.772 -3.896 4.505 1.00 58.53 172 LYS A CA 1
ATOM 1284 C C . LYS A 1 172 ? 29.466 -2.947 5.663 1.00 58.53 172 LYS A C 1
ATOM 1286 O O . LYS A 1 172 ? 29.148 -3.404 6.758 1.00 58.53 172 LYS A O 1
ATOM 1291 N N . VAL A 1 173 ? 29.568 -1.644 5.420 1.00 56.75 173 VAL A N 1
ATOM 1292 C CA . VAL A 1 173 ? 29.011 -0.626 6.310 1.00 56.75 173 VAL A CA 1
ATOM 1293 C C . VAL A 1 173 ? 27.509 -0.889 6.348 1.00 56.75 173 VAL A C 1
ATOM 1295 O O . VAL A 1 173 ? 26.803 -0.660 5.368 1.00 56.75 173 VAL A O 1
ATOM 1298 N N . VAL A 1 174 ? 27.036 -1.485 7.442 1.00 55.31 174 VAL A N 1
ATOM 1299 C CA . VAL A 1 174 ? 25.608 -1.654 7.696 1.00 55.31 174 VAL A CA 1
ATOM 1300 C C . VAL A 1 174 ? 25.088 -0.263 8.020 1.00 55.31 174 VAL A C 1
ATOM 1302 O O . VAL A 1 174 ? 25.287 0.239 9.124 1.00 55.31 174 VAL A O 1
ATOM 1305 N N . GLU A 1 175 ? 24.504 0.390 7.022 1.00 65.06 175 GLU A N 1
ATOM 1306 C CA . GLU A 1 175 ? 23.816 1.661 7.198 1.00 65.06 175 GLU A CA 1
ATOM 1307 C C . GLU A 1 175 ? 22.700 1.447 8.227 1.00 65.06 175 GLU A C 1
ATOM 1309 O O . GLU A 1 175 ? 21.782 0.647 8.023 1.00 65.06 175 GLU A O 1
ATOM 1314 N N . ALA A 1 176 ? 22.848 2.071 9.397 1.00 71.94 176 ALA A N 1
ATOM 1315 C CA . ALA A 1 176 ? 21.906 1.916 10.489 1.00 71.94 176 ALA A CA 1
ATOM 1316 C C . ALA A 1 176 ? 20.565 2.519 10.063 1.00 71.94 176 ALA A C 1
ATOM 1318 O O . ALA A 1 176 ? 20.462 3.718 9.801 1.00 71.94 176 ALA A O 1
ATOM 1319 N N . LYS A 1 177 ? 19.542 1.667 9.981 1.00 76.38 177 LYS A N 1
ATOM 1320 C CA . LYS A 1 177 ? 18.163 2.070 9.717 1.00 76.38 177 LYS A CA 1
ATOM 1321 C C . LYS A 1 177 ? 17.758 3.151 10.737 1.00 76.38 177 LYS A C 1
ATOM 1323 O O . LYS A 1 177 ? 17.967 2.929 11.931 1.00 76.38 177 LYS A O 1
ATOM 1328 N N . PRO A 1 178 ? 17.214 4.303 10.306 1.00 81.19 178 PRO A N 1
ATOM 1329 C CA . PRO A 1 178 ? 16.832 5.367 11.227 1.00 81.19 178 PRO A CA 1
ATOM 1330 C C . PRO A 1 178 ? 15.776 4.862 12.217 1.00 81.19 178 PRO A C 1
ATOM 1332 O O . PRO A 1 178 ? 14.800 4.222 11.818 1.00 81.19 178 PRO A O 1
ATOM 1335 N N . GLU A 1 179 ? 15.981 5.134 13.507 1.00 88.12 179 GLU A N 1
ATOM 1336 C CA . GLU A 1 179 ? 15.027 4.763 14.555 1.00 88.12 179 GLU A CA 1
ATOM 1337 C C . GLU A 1 179 ? 13.713 5.550 14.397 1.00 88.12 179 GLU A C 1
ATOM 1339 O O . GLU A 1 179 ? 13.748 6.753 14.111 1.00 88.12 179 GLU A O 1
ATOM 1344 N N . PRO A 1 180 ? 12.545 4.914 14.606 1.00 92.50 180 PRO A N 1
ATOM 1345 C CA . PRO A 1 180 ? 11.263 5.596 14.494 1.00 92.50 180 PRO A CA 1
ATOM 1346 C C . PRO A 1 180 ? 11.100 6.654 15.588 1.00 92.50 180 PRO A C 1
ATOM 1348 O O . PRO A 1 180 ? 11.336 6.403 16.778 1.00 92.50 180 PRO A O 1
ATOM 1351 N N . THR A 1 181 ? 10.640 7.847 15.212 1.00 95.69 181 THR A N 1
ATOM 1352 C CA . THR A 1 181 ? 10.382 8.905 16.190 1.00 95.69 181 THR A CA 1
ATOM 1353 C C . THR A 1 181 ? 9.100 8.619 16.979 1.00 95.69 181 THR A C 1
ATOM 1355 O O . THR A 1 181 ? 8.216 7.879 16.543 1.00 95.69 181 THR A O 1
ATOM 1358 N N . VAL A 1 182 ? 8.951 9.242 18.153 1.00 95.69 182 VAL A N 1
ATOM 1359 C CA . VAL A 1 182 ? 7.713 9.149 18.956 1.00 95.69 182 VAL A CA 1
ATOM 1360 C C . VAL A 1 182 ? 6.488 9.597 18.147 1.00 95.69 182 VAL A C 1
ATOM 1362 O O . VAL A 1 182 ? 5.405 9.030 18.299 1.00 95.69 182 VAL A O 1
ATOM 1365 N N . ALA A 1 183 ? 6.657 10.605 17.286 1.00 93.50 183 ALA A N 1
ATOM 1366 C CA . ALA A 1 183 ? 5.593 11.122 16.435 1.00 93.50 183 ALA A CA 1
ATOM 1367 C C . ALA A 1 183 ? 5.159 10.091 15.384 1.00 93.50 183 ALA A C 1
ATOM 1369 O O . ALA A 1 183 ? 3.958 9.876 15.224 1.00 93.50 183 ALA A O 1
ATOM 1370 N N . ASP A 1 184 ? 6.113 9.401 14.751 1.00 93.12 184 ASP A N 1
ATOM 1371 C CA . ASP A 1 184 ? 5.825 8.362 13.755 1.00 93.12 184 ASP A CA 1
ATOM 1372 C C . ASP A 1 184 ? 5.041 7.202 14.375 1.00 93.12 184 ASP A C 1
ATOM 1374 O O . ASP A 1 184 ? 4.024 6.765 13.835 1.00 93.12 184 ASP A O 1
ATOM 1378 N N . VAL A 1 185 ? 5.469 6.738 15.556 1.00 95.38 185 VAL A N 1
ATOM 1379 C CA . VAL A 1 185 ? 4.789 5.657 16.286 1.00 95.38 185 VAL A CA 1
ATOM 1380 C C . VAL A 1 185 ? 3.370 6.065 16.666 1.00 95.38 185 VAL A C 1
ATOM 1382 O O . VAL A 1 185 ? 2.433 5.290 16.479 1.00 95.38 185 VAL A O 1
ATOM 1385 N N . LYS A 1 186 ? 3.191 7.291 17.170 1.00 95.25 186 LYS A N 1
ATOM 1386 C CA . LYS A 1 186 ? 1.873 7.794 17.557 1.00 95.25 186 LYS A CA 1
ATOM 1387 C C . LYS A 1 186 ? 0.935 7.891 16.351 1.00 95.25 186 LYS A C 1
ATOM 1389 O O . LYS A 1 186 ? -0.181 7.384 16.428 1.00 95.25 186 LYS A O 1
ATOM 1394 N N . ALA A 1 187 ? 1.393 8.484 15.248 1.00 92.06 187 ALA A N 1
ATOM 1395 C CA . ALA A 1 187 ? 0.605 8.622 14.024 1.00 92.06 187 ALA A CA 1
ATOM 1396 C C . ALA A 1 187 ? 0.203 7.253 13.453 1.00 92.06 187 ALA A C 1
ATOM 1398 O O . ALA A 1 187 ? -0.955 7.039 13.096 1.00 92.06 187 ALA A O 1
ATOM 1399 N N . MET A 1 188 ? 1.135 6.297 13.446 1.00 95.06 188 MET A N 1
ATOM 1400 C CA . MET A 1 188 ? 0.867 4.919 13.039 1.00 95.06 188 MET A CA 1
ATOM 1401 C C . MET A 1 188 ? -0.213 4.268 13.914 1.00 95.06 188 MET A C 1
ATOM 1403 O O . MET A 1 188 ? -1.169 3.701 13.383 1.00 95.06 188 MET A O 1
ATOM 1407 N N . CYS A 1 189 ? -0.105 4.386 15.241 1.00 95.44 189 CYS A N 1
ATOM 1408 C CA . CYS A 1 189 ? -1.070 3.800 16.169 1.00 95.44 189 CYS A CA 1
ATOM 1409 C C . CYS A 1 189 ? -2.461 4.445 16.090 1.00 95.44 189 CYS A C 1
ATOM 1411 O O . CYS A 1 189 ? -3.465 3.745 16.227 1.00 95.44 189 CYS A O 1
ATOM 1413 N N . GLU A 1 190 ? -2.542 5.756 15.859 1.00 93.94 190 GLU A N 1
ATOM 1414 C CA . GLU A 1 190 ? -3.812 6.461 15.648 1.00 93.94 190 GLU A CA 1
ATOM 1415 C C . GLU A 1 190 ? -4.486 6.016 14.345 1.00 93.94 190 GLU A C 1
ATOM 1417 O O . GLU A 1 190 ? -5.671 5.677 14.355 1.00 93.94 190 GLU A O 1
ATOM 1422 N N . ALA A 1 191 ? -3.724 5.926 13.250 1.00 91.69 191 ALA A N 1
ATOM 1423 C CA . ALA A 1 191 ? -4.223 5.412 11.979 1.00 91.69 191 ALA A CA 1
ATOM 1424 C C . ALA A 1 191 ? -4.679 3.948 12.102 1.00 91.69 191 ALA A C 1
ATOM 1426 O O . ALA A 1 191 ? -5.742 3.589 11.607 1.00 91.69 191 ALA A O 1
ATOM 1427 N N . TYR A 1 192 ? -3.929 3.107 12.824 1.00 95.19 192 TYR A N 1
ATOM 1428 C CA . TYR A 1 192 ? -4.321 1.720 13.087 1.00 95.19 192 TYR A CA 1
ATOM 1429 C C . TYR A 1 192 ? -5.655 1.664 13.853 1.00 95.19 192 TYR A C 1
ATOM 1431 O O . TYR A 1 192 ? -6.588 0.972 13.440 1.00 95.19 192 TYR A O 1
ATOM 1439 N N . GLY A 1 193 ? -5.791 2.442 14.929 1.00 95.31 193 GLY A N 1
ATOM 1440 C CA . GLY A 1 193 ? -7.042 2.532 15.683 1.00 95.31 193 GLY A CA 1
ATOM 1441 C C . GLY A 1 193 ? -8.232 2.982 14.830 1.00 95.31 193 GLY A C 1
ATOM 1442 O O . GLY A 1 193 ? -9.320 2.416 14.959 1.00 95.31 193 GLY A O 1
ATOM 1443 N N . ALA A 1 194 ? -8.029 3.952 13.933 1.00 93.19 194 ALA A N 1
ATOM 1444 C CA . ALA A 1 194 ? -9.055 4.404 12.995 1.00 93.19 194 ALA A CA 1
ATOM 1445 C C . ALA A 1 194 ? -9.491 3.276 12.043 1.00 93.19 194 ALA A C 1
ATOM 1447 O O . ALA A 1 194 ? -10.684 2.973 11.976 1.00 93.19 194 ALA A O 1
ATOM 1448 N N . THR A 1 195 ? -8.535 2.581 11.417 1.00 93.38 195 THR A N 1
ATOM 1449 C CA . THR A 1 195 ? -8.806 1.447 10.520 1.00 93.38 195 THR A CA 1
ATOM 1450 C C . THR A 1 195 ? -9.584 0.336 11.234 1.00 93.38 195 THR A C 1
ATOM 1452 O O . THR A 1 195 ? -10.565 -0.178 10.700 1.00 93.38 195 THR A O 1
ATOM 1455 N N . VAL A 1 196 ? -9.213 -0.020 12.470 1.00 95.94 196 VAL A N 1
ATOM 1456 C CA . VAL A 1 196 ? -9.947 -1.039 13.247 1.00 95.94 196 VAL A CA 1
ATOM 1457 C C . VAL A 1 196 ? -11.364 -0.581 13.583 1.00 95.94 196 VAL A C 1
ATOM 1459 O O . VAL A 1 196 ? -12.294 -1.382 13.531 1.00 95.94 196 VAL A O 1
ATOM 1462 N N . LYS A 1 197 ? -11.562 0.696 13.920 1.00 95.56 197 LYS A N 1
ATOM 1463 C CA . LYS A 1 197 ? -12.892 1.224 14.249 1.00 95.56 197 LYS A CA 1
ATOM 1464 C C . LYS A 1 197 ? -13.835 1.201 13.044 1.00 95.56 197 LYS A C 1
ATOM 1466 O O . LYS A 1 197 ? -15.022 0.933 13.214 1.00 95.56 197 LYS A O 1
ATOM 1471 N N . GLU A 1 198 ? -13.310 1.489 11.861 1.00 93.94 198 GLU A N 1
ATOM 1472 C CA . GLU A 1 198 ? -14.078 1.552 10.620 1.00 93.94 198 GLU A CA 1
ATOM 1473 C C . GLU A 1 198 ? -14.360 0.157 10.044 1.00 93.94 198 GLU A C 1
ATOM 1475 O O . GLU A 1 198 ? -15.510 -0.177 9.761 1.00 93.94 198 GLU A O 1
ATOM 1480 N N . TYR A 1 199 ? -13.337 -0.699 9.969 1.00 92.50 199 TYR A N 1
ATOM 1481 C CA . TYR A 1 199 ? -13.405 -2.000 9.291 1.00 92.50 199 TYR A CA 1
ATOM 1482 C C . TYR A 1 199 ? -13.527 -3.199 10.240 1.00 92.50 199 TYR A C 1
ATOM 1484 O O . TYR A 1 199 ? -13.603 -4.335 9.786 1.00 92.50 199 TYR A O 1
ATOM 1492 N N . GLY A 1 200 ? -13.605 -2.982 11.556 1.00 92.75 200 GLY A N 1
ATOM 1493 C CA . GLY A 1 200 ? -13.597 -4.027 12.594 1.00 92.75 200 GLY A CA 1
ATOM 1494 C C . GLY A 1 200 ? -14.678 -5.110 12.498 1.00 92.75 200 GLY A C 1
ATOM 1495 O O . GLY A 1 200 ? -14.607 -6.107 13.213 1.00 92.75 200 GLY A O 1
ATOM 1496 N N . LYS A 1 201 ? -15.687 -4.927 11.638 1.00 93.88 201 LYS A N 1
ATOM 1497 C CA . LYS A 1 201 ? -16.758 -5.902 11.382 1.00 93.88 201 LYS A CA 1
ATOM 1498 C C . LYS A 1 201 ? -16.502 -6.794 10.161 1.00 93.88 201 LYS A C 1
ATOM 1500 O O . LYS A 1 201 ? -17.123 -7.847 10.070 1.00 93.88 201 LYS A O 1
ATOM 1505 N N . ASP A 1 202 ? -15.617 -6.389 9.252 1.00 95.56 202 ASP A N 1
ATOM 1506 C CA . ASP A 1 202 ? -15.251 -7.127 8.039 1.00 95.56 202 ASP A CA 1
ATOM 1507 C C . ASP A 1 202 ? -13.773 -7.527 8.125 1.00 95.56 202 ASP A C 1
ATOM 1509 O O . ASP A 1 202 ? -12.871 -6.786 7.730 1.00 95.56 202 ASP A O 1
ATOM 1513 N N . CYS A 1 203 ? -13.520 -8.694 8.722 1.00 95.94 203 CYS A N 1
ATOM 1514 C CA . CYS A 1 203 ? -12.166 -9.137 9.044 1.00 95.94 203 CYS A CA 1
ATOM 1515 C C . CYS A 1 203 ? -11.254 -9.296 7.810 1.00 95.94 203 CYS A C 1
ATOM 1517 O O . CYS A 1 203 ? -10.122 -8.808 7.873 1.00 95.94 203 CYS A O 1
ATOM 1519 N N . PRO A 1 204 ? -11.704 -9.881 6.678 1.00 92.94 204 PRO A N 1
ATOM 1520 C CA . PRO A 1 204 ? -10.897 -9.929 5.459 1.00 92.94 204 PRO A CA 1
ATOM 1521 C C . PRO A 1 204 ? -10.507 -8.544 4.925 1.00 92.94 204 PRO A C 1
ATOM 1523 O O . PRO A 1 204 ? -9.357 -8.338 4.527 1.00 92.94 204 PRO A O 1
ATOM 1526 N N . VAL A 1 205 ? -11.439 -7.581 4.917 1.00 90.38 205 VAL A N 1
ATOM 1527 C CA . VAL A 1 205 ? -11.160 -6.209 4.454 1.00 90.38 205 VAL A CA 1
ATOM 1528 C C . VAL A 1 205 ? -10.213 -5.493 5.416 1.00 90.38 205 VAL A C 1
ATOM 1530 O O . VAL A 1 205 ? -9.236 -4.880 4.974 1.00 90.38 205 VAL A O 1
ATOM 1533 N N . LEU A 1 206 ? -10.456 -5.616 6.724 1.00 94.81 206 LEU A N 1
ATOM 1534 C CA . LEU A 1 206 ? -9.589 -5.079 7.768 1.00 94.81 206 LEU A CA 1
ATOM 1535 C C . LEU A 1 206 ? -8.156 -5.596 7.619 1.00 94.81 206 LEU A C 1
ATOM 1537 O O . LEU A 1 206 ? -7.222 -4.799 7.580 1.00 94.81 206 LEU A O 1
ATOM 1541 N N . GLY A 1 207 ? -7.980 -6.913 7.495 1.00 92.88 207 GLY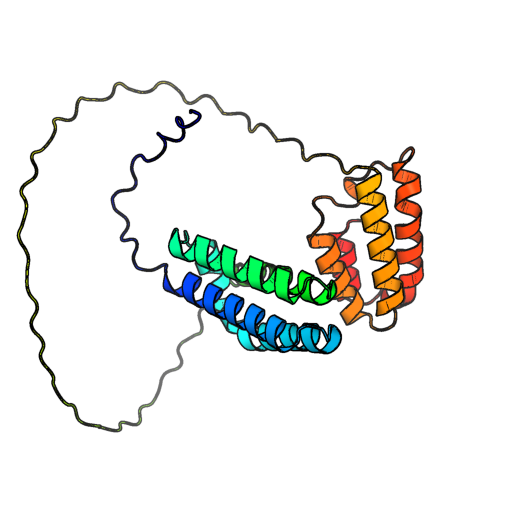 A N 1
ATOM 1542 C CA . GLY A 1 207 ? -6.668 -7.541 7.380 1.00 92.88 207 GLY A CA 1
ATOM 1543 C C . GLY A 1 207 ? -5.854 -6.995 6.209 1.00 92.88 207 GLY A C 1
ATOM 1544 O O . GLY A 1 207 ? -4.729 -6.540 6.402 1.00 92.88 207 GLY A O 1
ATOM 1545 N N . LYS A 1 208 ? -6.445 -6.919 5.011 1.00 89.69 208 LYS A N 1
ATOM 1546 C CA . LYS A 1 208 ? -5.768 -6.354 3.830 1.00 89.69 208 LYS A CA 1
ATOM 1547 C C . LYS A 1 208 ? -5.388 -4.885 4.012 1.00 89.69 208 LYS A C 1
ATOM 1549 O O . LYS A 1 208 ? -4.283 -4.481 3.655 1.00 89.69 208 LYS A O 1
ATOM 1554 N N . ARG A 1 209 ? -6.284 -4.074 4.586 1.00 90.56 209 ARG A N 1
ATOM 1555 C CA . ARG A 1 209 ? -6.018 -2.649 4.850 1.00 90.56 209 ARG A CA 1
ATOM 1556 C C . ARG A 1 209 ? -4.873 -2.456 5.831 1.00 90.56 209 ARG A C 1
ATOM 1558 O O . ARG A 1 209 ? -3.970 -1.670 5.558 1.00 90.56 209 ARG A O 1
ATOM 1565 N N . LEU A 1 210 ? -4.878 -3.209 6.925 1.00 93.81 210 LEU A N 1
ATOM 1566 C CA . LEU A 1 210 ? -3.795 -3.186 7.900 1.00 93.81 210 LEU A CA 1
ATOM 1567 C C . LEU A 1 210 ? -2.480 -3.655 7.285 1.00 93.81 210 LEU A C 1
ATOM 1569 O O . LEU A 1 210 ? -1.452 -3.023 7.498 1.00 93.81 210 LEU A O 1
ATOM 1573 N N . GLN A 1 211 ? -2.501 -4.711 6.470 1.00 92.25 211 GLN A N 1
ATOM 1574 C CA . GLN A 1 211 ? -1.300 -5.195 5.799 1.00 92.25 211 GLN A CA 1
ATOM 1575 C C . GLN A 1 211 ? -0.676 -4.109 4.913 1.00 92.25 211 GLN A C 1
ATOM 1577 O O . GLN A 1 211 ? 0.530 -3.885 5.001 1.00 92.25 211 GLN A O 1
ATOM 1582 N N . ARG A 1 212 ? -1.486 -3.392 4.122 1.00 86.56 212 ARG A N 1
ATOM 1583 C CA . ARG A 1 212 ? -1.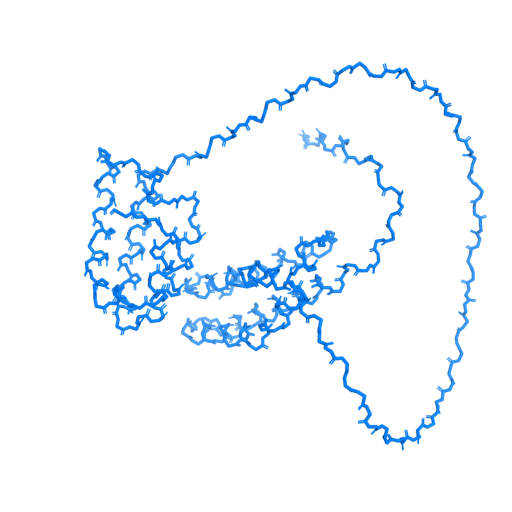034 -2.232 3.336 1.00 86.56 212 ARG A CA 1
ATOM 1584 C C . ARG A 1 212 ? -0.453 -1.134 4.216 1.00 86.56 212 ARG A C 1
ATOM 1586 O O . ARG A 1 212 ? 0.660 -0.675 3.974 1.00 86.56 212 ARG A O 1
ATOM 1593 N N . GLN A 1 213 ? -1.198 -0.744 5.249 1.00 90.06 213 GLN A N 1
ATOM 1594 C CA . GLN A 1 213 ? -0.792 0.306 6.177 1.00 90.06 213 GLN A CA 1
ATOM 1595 C C . GLN A 1 213 ? 0.559 -0.020 6.828 1.00 90.06 213 GLN A C 1
ATOM 1597 O O . GLN A 1 213 ? 1.418 0.850 6.911 1.00 90.06 213 GLN A O 1
ATOM 1602 N N . PHE A 1 214 ? 0.770 -1.268 7.249 1.00 92.81 214 PHE A N 1
ATOM 1603 C CA . PHE A 1 214 ? 2.004 -1.694 7.902 1.00 92.81 214 PHE A CA 1
ATOM 1604 C C . PHE A 1 214 ? 3.168 -1.883 6.925 1.00 92.81 214 PHE A C 1
ATOM 1606 O O . PHE A 1 214 ? 4.293 -1.548 7.276 1.00 92.81 214 PHE A O 1
ATOM 1613 N N . ARG A 1 215 ? 2.921 -2.343 5.687 1.00 88.56 215 ARG A N 1
ATOM 1614 C CA . ARG A 1 215 ? 3.955 -2.410 4.633 1.00 88.56 215 ARG A CA 1
ATOM 1615 C C . ARG A 1 215 ? 4.461 -1.029 4.212 1.00 88.56 215 ARG A C 1
ATOM 1617 O O . ARG A 1 215 ? 5.603 -0.916 3.787 1.00 88.56 215 ARG A O 1
ATOM 1624 N N . ALA A 1 216 ? 3.629 0.005 4.328 1.00 86.31 216 ALA A N 1
ATOM 1625 C CA . ALA A 1 216 ? 4.017 1.382 4.028 1.00 86.31 216 ALA A CA 1
ATOM 1626 C C . ALA A 1 216 ? 4.924 2.014 5.105 1.00 86.31 216 ALA A C 1
ATOM 1628 O O . ALA A 1 216 ? 5.447 3.108 4.897 1.00 86.31 216 ALA A O 1
ATOM 1629 N N . LEU A 1 217 ? 5.109 1.362 6.259 1.00 89.12 217 LEU A N 1
ATOM 1630 C CA . LEU A 1 217 ? 5.978 1.860 7.321 1.00 89.12 217 LEU A CA 1
ATOM 1631 C C . LEU A 1 217 ? 7.438 1.511 7.036 1.00 89.12 217 LEU A C 1
ATOM 1633 O O . LEU A 1 217 ? 7.781 0.379 6.707 1.00 89.12 217 LEU A O 1
ATOM 1637 N N . ASN A 1 218 ? 8.327 2.464 7.307 1.00 88.88 218 ASN A N 1
ATOM 1638 C CA . ASN A 1 218 ? 9.767 2.219 7.288 1.00 88.88 218 ASN A CA 1
ATOM 1639 C C . ASN A 1 218 ? 10.267 1.512 8.558 1.00 88.88 218 ASN A C 1
ATOM 1641 O O . ASN A 1 218 ? 11.470 1.403 8.738 1.00 88.88 218 ASN A O 1
ATOM 1645 N N . PHE A 1 219 ? 9.397 1.047 9.459 1.00 90.56 219 PHE A N 1
ATOM 1646 C CA . PHE A 1 219 ? 9.759 0.390 10.719 1.00 90.56 219 PHE A CA 1
ATOM 1647 C C . PHE A 1 219 ? 8.704 -0.640 11.139 1.00 90.56 219 PHE A C 1
ATOM 1649 O O . PHE A 1 219 ? 7.552 -0.572 10.720 1.00 90.56 219 PHE A O 1
ATOM 1656 N N . THR A 1 220 ? 9.109 -1.584 11.985 1.00 91.75 220 THR A N 1
ATOM 1657 C CA . THR A 1 220 ? 8.228 -2.560 12.644 1.00 91.75 220 THR A CA 1
ATOM 1658 C C . THR A 1 220 ? 8.092 -2.234 14.131 1.00 91.75 220 THR A C 1
ATOM 1660 O O . THR A 1 220 ? 8.868 -1.452 14.676 1.00 91.75 220 THR A O 1
ATOM 1663 N N . LEU A 1 221 ? 7.153 -2.862 14.839 1.00 89.12 221 LEU A N 1
ATOM 1664 C CA . LEU A 1 221 ? 7.044 -2.723 16.298 1.00 89.12 221 LEU A CA 1
ATOM 1665 C C . LEU A 1 221 ? 8.285 -3.208 17.055 1.00 89.12 221 LEU A C 1
ATOM 1667 O O . LEU A 1 221 ? 8.537 -2.738 18.164 1.00 89.12 221 LEU A O 1
ATOM 1671 N N . ALA A 1 222 ? 9.060 -4.127 16.473 1.00 88.69 222 ALA A N 1
ATOM 1672 C CA . ALA A 1 222 ? 10.325 -4.572 17.049 1.00 88.69 222 ALA A CA 1
ATOM 1673 C C . ALA A 1 222 ? 11.391 -3.462 17.030 1.00 88.69 222 ALA A C 1
ATOM 1675 O O . ALA A 1 222 ? 12.255 -3.438 17.903 1.00 88.69 222 ALA A O 1
ATOM 1676 N N . ASP A 1 223 ? 11.285 -2.520 16.087 1.00 90.56 223 ASP A N 1
ATOM 1677 C CA . ASP A 1 223 ? 12.185 -1.370 15.959 1.00 90.56 223 ASP A CA 1
ATOM 1678 C C . ASP A 1 223 ? 11.825 -0.236 16.945 1.00 90.56 223 ASP A C 1
ATOM 1680 O O . ASP A 1 223 ? 12.570 0.732 17.077 1.00 90.56 223 ASP A O 1
ATOM 1684 N N . VAL A 1 224 ? 10.675 -0.312 17.631 1.00 91.44 224 VAL A N 1
ATOM 1685 C CA . VAL A 1 224 ? 10.177 0.762 18.504 1.00 91.44 224 VAL A CA 1
ATOM 1686 C C . VAL A 1 224 ? 10.694 0.598 19.941 1.00 91.44 224 VAL A C 1
ATOM 1688 O O . VAL A 1 224 ? 10.377 -0.402 20.599 1.00 91.44 224 VAL A O 1
ATOM 1691 N N . PRO A 1 225 ? 11.400 1.600 20.507 1.00 91.31 225 PRO A N 1
ATOM 1692 C CA . PRO A 1 225 ? 11.806 1.576 21.909 1.00 91.31 225 PRO A CA 1
ATOM 1693 C C . PRO A 1 225 ? 10.613 1.390 22.859 1.00 91.31 225 PRO A C 1
ATOM 1695 O O . PRO A 1 225 ? 9.637 2.135 22.832 1.00 91.31 225 PRO A O 1
ATOM 1698 N N . ARG A 1 226 ? 10.690 0.417 23.775 1.00 89.38 226 ARG A N 1
ATOM 1699 C CA . ARG A 1 226 ? 9.601 0.118 24.736 1.00 89.38 226 ARG A CA 1
ATOM 1700 C C . ARG A 1 226 ? 9.675 0.933 26.036 1.00 89.38 226 ARG A C 1
ATOM 1702 O O . ARG A 1 226 ? 9.069 0.567 27.045 1.00 89.38 226 ARG A O 1
ATOM 1709 N N . ILE A 1 227 ? 10.417 2.037 26.028 1.00 88.75 227 ILE A N 1
ATOM 1710 C CA . ILE A 1 227 ? 10.686 2.891 27.192 1.00 88.75 227 ILE A CA 1
ATOM 1711 C C . ILE A 1 227 ? 10.248 4.336 26.931 1.00 88.75 227 ILE A C 1
ATOM 1713 O O . ILE A 1 227 ? 10.039 4.742 25.792 1.00 88.75 227 ILE A O 1
ATOM 1717 N N . GLY A 1 228 ? 10.088 5.115 28.003 1.00 93.94 228 GLY A N 1
ATOM 1718 C CA . GLY A 1 228 ? 9.819 6.553 27.911 1.00 93.94 228 GLY A CA 1
ATOM 1719 C C . GLY A 1 228 ? 8.546 6.912 27.134 1.00 93.94 228 GLY A C 1
ATOM 1720 O O . GLY A 1 228 ? 7.486 6.316 27.339 1.00 93.94 228 GLY A O 1
ATOM 1721 N N . GLU A 1 229 ? 8.656 7.916 26.264 1.00 94.38 229 GLU A N 1
ATOM 1722 C CA . GLU A 1 229 ? 7.539 8.462 25.484 1.00 94.38 229 GLU A CA 1
ATOM 1723 C C . GLU A 1 229 ? 7.068 7.520 24.367 1.00 94.38 229 GLU A C 1
ATOM 1725 O O . GLU A 1 229 ? 5.868 7.451 24.102 1.00 94.38 229 GLU A O 1
ATOM 1730 N N . HIS A 1 230 ? 7.954 6.706 23.782 1.00 92.19 230 HIS A N 1
ATOM 1731 C CA . HIS A 1 230 ? 7.560 5.683 22.806 1.00 92.19 230 HIS A CA 1
ATOM 1732 C C . HIS A 1 230 ? 6.585 4.665 23.407 1.00 92.19 230 HIS A C 1
ATOM 1734 O O . HIS A 1 230 ? 5.587 4.315 22.780 1.00 92.19 230 HIS A O 1
ATOM 1740 N N . ARG A 1 231 ? 6.781 4.263 24.672 1.00 91.69 231 ARG A N 1
ATOM 1741 C CA . ARG A 1 231 ? 5.829 3.383 25.375 1.00 91.69 231 ARG A CA 1
ATOM 1742 C C . ARG A 1 231 ? 4.433 4.002 25.477 1.00 91.69 231 ARG A C 1
ATOM 1744 O O . ARG A 1 231 ? 3.441 3.283 25.379 1.00 91.69 231 ARG A O 1
ATOM 1751 N N . LYS A 1 232 ? 4.345 5.319 25.688 1.00 93.62 232 LYS A N 1
ATOM 1752 C CA . LYS A 1 232 ? 3.059 6.033 25.727 1.00 93.62 232 LYS A CA 1
ATOM 1753 C C . LYS A 1 232 ? 2.442 6.131 24.331 1.00 93.62 232 LYS A C 1
ATOM 1755 O O . LYS A 1 232 ? 1.235 5.958 24.200 1.00 93.62 232 LYS A O 1
ATOM 1760 N N . ALA A 1 233 ? 3.262 6.333 23.299 1.00 94.06 233 ALA A N 1
ATOM 1761 C CA . ALA A 1 233 ? 2.817 6.361 21.906 1.00 94.06 233 ALA A CA 1
ATOM 1762 C C . ALA A 1 233 ? 2.243 5.017 21.419 1.00 94.06 233 ALA A C 1
ATOM 1764 O O . ALA A 1 233 ? 1.407 5.016 20.524 1.00 94.06 233 ALA A O 1
ATOM 1765 N N . LEU A 1 234 ? 2.619 3.890 22.037 1.00 93.25 234 LEU A N 1
ATOM 1766 C CA . LEU A 1 234 ? 2.074 2.559 21.729 1.00 93.25 234 LEU A CA 1
ATOM 1767 C C . LEU A 1 234 ? 0.687 2.278 22.339 1.00 93.25 234 LEU A C 1
ATOM 1769 O O . LEU A 1 234 ? 0.062 1.273 21.992 1.00 93.25 234 LEU A O 1
ATOM 1773 N N . VAL A 1 235 ? 0.182 3.125 23.244 1.00 92.31 235 VAL A N 1
ATOM 1774 C CA . VAL A 1 235 ? -1.117 2.897 23.909 1.00 92.31 235 VAL A CA 1
ATOM 1775 C C . VAL A 1 235 ? -2.276 2.757 22.905 1.00 92.31 235 VAL A C 1
ATOM 1777 O O . VAL A 1 235 ? -2.994 1.762 23.009 1.00 92.31 235 VAL A O 1
ATOM 1780 N N . PRO A 1 236 ? -2.435 3.628 21.884 1.00 92.81 236 PRO A N 1
ATOM 1781 C CA . PRO A 1 236 ? -3.523 3.484 20.916 1.00 92.81 236 PRO A CA 1
ATOM 1782 C C . PRO A 1 236 ? -3.416 2.199 20.079 1.00 92.81 236 PRO A C 1
ATOM 1784 O O . PRO A 1 236 ? -4.437 1.592 19.766 1.00 92.81 236 PRO A O 1
ATOM 1787 N N . CYS A 1 237 ? -2.200 1.716 19.786 1.00 93.50 237 CYS A N 1
ATOM 1788 C CA . CYS A 1 237 ? -2.014 0.426 19.117 1.00 93.50 237 CYS A CA 1
ATOM 1789 C C . CYS A 1 237 ? -2.541 -0.733 19.975 1.00 93.50 237 CYS A C 1
ATOM 1791 O O . CYS A 1 237 ? -3.174 -1.653 19.462 1.00 93.50 237 CYS A O 1
ATOM 1793 N N . LYS A 1 238 ? -2.304 -0.696 21.292 1.00 91.38 238 LYS A N 1
ATOM 1794 C CA . LYS A 1 238 ? -2.807 -1.724 22.214 1.00 91.38 238 LYS A CA 1
ATOM 1795 C C . LYS A 1 238 ? -4.337 -1.751 22.244 1.00 91.38 238 LYS A C 1
ATOM 1797 O O . LYS A 1 238 ? -4.932 -2.831 22.259 1.00 91.38 238 LYS A O 1
ATOM 1802 N N . ASP A 1 239 ? -4.963 -0.580 22.223 1.00 89.25 239 ASP A N 1
ATOM 1803 C CA . ASP A 1 239 ? -6.419 -0.464 22.168 1.00 89.25 239 ASP A CA 1
ATOM 1804 C C . ASP A 1 239 ? -6.971 -0.971 20.825 1.00 89.25 239 ASP A C 1
ATOM 1806 O O . ASP A 1 239 ? -7.959 -1.707 20.817 1.00 89.25 239 ASP A O 1
ATOM 1810 N N . ALA A 1 240 ? -6.288 -0.682 19.710 1.00 92.75 240 ALA A N 1
ATOM 1811 C CA . ALA A 1 240 ? -6.623 -1.206 18.385 1.00 92.75 240 ALA A CA 1
ATOM 1812 C C . ALA A 1 240 ? -6.552 -2.743 18.335 1.00 92.75 240 ALA A C 1
ATOM 1814 O O . ALA A 1 240 ? -7.497 -3.393 17.890 1.00 92.75 240 ALA A O 1
ATOM 1815 N N . VAL A 1 241 ? -5.487 -3.346 18.879 1.00 92.50 241 VAL A N 1
ATOM 1816 C CA . VAL A 1 241 ? -5.354 -4.813 18.975 1.00 92.50 241 VAL A CA 1
ATOM 1817 C C . VAL A 1 241 ? -6.500 -5.421 19.782 1.00 92.50 241 VAL A C 1
ATOM 1819 O O . VAL A 1 241 ? -7.075 -6.432 19.380 1.00 92.50 241 VAL A O 1
ATOM 1822 N N . LYS A 1 242 ? -6.880 -4.796 20.902 1.00 91.06 242 LYS A N 1
ATOM 1823 C CA . LYS A 1 242 ? -8.007 -5.262 21.719 1.00 91.06 242 LYS A CA 1
ATOM 1824 C C . LYS A 1 242 ? -9.336 -5.160 20.963 1.00 91.06 242 LYS A C 1
ATOM 1826 O O . LYS A 1 242 ? -10.140 -6.092 21.019 1.00 91.06 242 LYS A O 1
ATOM 1831 N N . ALA A 1 243 ? -9.559 -4.057 20.251 1.00 89.94 243 ALA A N 1
ATOM 1832 C CA . ALA A 1 243 ? -10.761 -3.837 19.450 1.00 89.94 243 ALA A CA 1
ATOM 1833 C C . ALA A 1 243 ? -10.873 -4.819 18.269 1.00 89.94 243 ALA A C 1
ATOM 1835 O O . ALA A 1 243 ? -11.976 -5.212 17.910 1.00 89.94 243 ALA A O 1
ATOM 1836 N N . MET A 1 244 ? -9.744 -5.287 17.732 1.00 93.75 244 MET A N 1
ATOM 1837 C CA . MET A 1 244 ? -9.685 -6.280 16.655 1.00 93.75 244 MET A CA 1
ATOM 1838 C C . MET A 1 244 ? -9.803 -7.737 17.142 1.00 93.75 244 MET A C 1
ATOM 1840 O O . MET A 1 244 ? -9.736 -8.665 16.340 1.00 93.75 244 MET A O 1
ATOM 1844 N N . SER A 1 245 ? -9.990 -7.985 18.443 1.00 92.19 245 SER A N 1
ATOM 1845 C CA . SER A 1 245 ? -10.005 -9.350 19.002 1.00 92.19 245 SER A CA 1
ATOM 1846 C C . SER A 1 245 ? -11.013 -10.299 18.337 1.00 92.19 245 SER A C 1
ATOM 1848 O O . SER A 1 245 ? -10.723 -11.487 18.210 1.00 92.19 245 SER A O 1
ATOM 1850 N N . SER A 1 246 ? -12.147 -9.795 17.837 1.00 94.75 246 SER A N 1
ATOM 1851 C CA . SER A 1 246 ? -13.125 -10.588 17.074 1.00 94.75 246 SER A CA 1
ATOM 1852 C C . SER A 1 246 ? -12.613 -11.073 15.715 1.00 94.75 246 SER A C 1
ATOM 1854 O O . SER A 1 246 ? -13.122 -12.060 15.197 1.00 94.75 246 SER A O 1
ATOM 1856 N N . CYS A 1 247 ? -11.608 -10.404 15.149 1.00 95.12 247 CYS A N 1
ATOM 1857 C CA . CYS A 1 247 ? -10.990 -10.736 13.867 1.00 95.12 247 CYS A CA 1
ATOM 1858 C C . CYS A 1 247 ? -9.624 -11.426 14.009 1.00 95.12 247 CYS A C 1
ATOM 1860 O O . CYS A 1 247 ? -8.951 -11.663 13.011 1.00 95.12 247 CYS A O 1
ATOM 1862 N N . ALA A 1 248 ? -9.194 -11.766 15.228 1.00 92.19 248 ALA A N 1
ATOM 1863 C CA . ALA A 1 248 ? -7.853 -12.301 15.483 1.00 92.19 248 ALA A CA 1
ATOM 1864 C C . ALA A 1 248 ? -7.569 -13.660 14.805 1.00 92.19 248 ALA A C 1
ATOM 1866 O O . ALA A 1 248 ? -6.412 -14.011 14.565 1.00 92.19 248 ALA A O 1
ATOM 1867 N N . SER A 1 249 ? -8.607 -14.443 14.500 1.00 93.94 249 SER A N 1
ATOM 1868 C CA . SER A 1 249 ? -8.484 -15.723 13.791 1.00 93.94 249 SER A CA 1
ATOM 1869 C C . SER A 1 249 ? -8.511 -15.591 12.266 1.00 93.94 249 SER A C 1
ATOM 1871 O O . SER A 1 249 ? -8.277 -16.584 11.579 1.00 93.94 249 SER A O 1
ATOM 1873 N N . ASP A 1 250 ? -8.793 -14.402 11.726 1.00 97.00 250 ASP A N 1
ATOM 1874 C CA . ASP A 1 250 ? -8.830 -14.194 10.282 1.00 97.00 250 ASP A CA 1
ATOM 1875 C C . ASP A 1 250 ? -7.414 -14.208 9.688 1.00 97.00 250 ASP A C 1
ATOM 1877 O O . ASP A 1 250 ? -6.483 -13.590 10.213 1.00 97.00 250 ASP A O 1
ATOM 1881 N N . LYS A 1 251 ? -7.247 -14.921 8.569 1.00 94.38 251 LYS A N 1
ATOM 1882 C CA . LYS A 1 251 ? -5.941 -15.123 7.930 1.00 94.38 251 LYS A CA 1
ATOM 1883 C C . LYS A 1 251 ? -5.297 -13.815 7.455 1.00 94.38 251 LYS A C 1
ATOM 1885 O O . LYS A 1 251 ? -4.077 -13.691 7.534 1.00 94.38 251 LYS A O 1
ATOM 1890 N N . GLU A 1 252 ? -6.087 -12.851 6.979 1.00 92.00 252 GLU A N 1
ATOM 1891 C CA . GLU A 1 252 ? -5.575 -11.577 6.462 1.00 92.00 252 GLU A CA 1
ATOM 1892 C C . GLU A 1 252 ? -5.141 -10.685 7.627 1.00 92.00 252 GLU A C 1
ATOM 1894 O O . GLU A 1 252 ? -4.105 -10.024 7.568 1.00 92.00 252 GLU A O 1
ATOM 1899 N N . VAL A 1 253 ? -5.884 -10.723 8.736 1.00 93.75 253 VAL A N 1
ATOM 1900 C CA . VAL A 1 253 ? -5.510 -10.024 9.972 1.00 93.75 253 VAL A CA 1
ATOM 1901 C C . VAL A 1 253 ? -4.227 -10.597 10.567 1.00 93.75 253 VAL A C 1
ATOM 1903 O O . VAL A 1 253 ? -3.330 -9.839 10.938 1.00 93.75 253 VAL A O 1
ATOM 1906 N N . GLN A 1 254 ? -4.080 -11.923 10.600 1.00 94.12 254 GLN A N 1
ATOM 1907 C CA . GLN A 1 254 ? -2.830 -12.561 11.023 1.00 94.12 254 GLN A CA 1
ATOM 1908 C C . GLN A 1 254 ? -1.661 -12.197 10.102 1.00 94.12 254 GLN A C 1
ATOM 1910 O O . GLN A 1 254 ? -0.551 -11.954 10.579 1.00 94.12 254 GLN A O 1
ATOM 1915 N N . ALA A 1 255 ? -1.890 -12.136 8.786 1.00 90.50 255 ALA A N 1
ATOM 1916 C CA . ALA A 1 255 ? -0.878 -11.704 7.829 1.00 90.50 255 ALA A CA 1
ATOM 1917 C C . ALA A 1 255 ? -0.456 -10.246 8.070 1.00 90.50 255 ALA A C 1
ATOM 1919 O O . ALA A 1 255 ? 0.738 -9.951 8.040 1.00 90.50 255 ALA A O 1
ATOM 1920 N N . ALA A 1 256 ? -1.399 -9.351 8.375 1.00 92.31 256 ALA A N 1
ATOM 1921 C CA . ALA A 1 256 ? -1.100 -7.970 8.739 1.00 92.31 256 ALA A CA 1
ATOM 1922 C C . ALA A 1 256 ? -0.292 -7.871 10.041 1.00 92.31 256 ALA A C 1
ATOM 1924 O O . ALA A 1 256 ? 0.732 -7.193 10.078 1.00 92.31 256 ALA A O 1
ATOM 1925 N N . GLN A 1 257 ? -0.694 -8.589 11.094 1.00 91.62 257 GLN A N 1
ATOM 1926 C CA . GLN A 1 257 ? 0.036 -8.602 12.367 1.00 91.62 257 GLN A CA 1
ATOM 1927 C C . GLN A 1 257 ? 1.482 -9.090 12.203 1.00 91.62 257 GLN A C 1
ATOM 1929 O O . GLN A 1 257 ? 2.390 -8.521 12.802 1.00 91.62 257 GLN A O 1
ATOM 1934 N N . LYS A 1 258 ? 1.720 -10.083 11.334 1.00 91.25 258 LYS A N 1
ATOM 1935 C CA . LYS A 1 258 ? 3.081 -10.533 10.999 1.00 91.25 258 LYS A CA 1
ATOM 1936 C C . LYS A 1 258 ? 3.927 -9.441 10.344 1.00 91.25 258 LYS A C 1
ATOM 1938 O O . LYS A 1 258 ? 5.120 -9.383 10.615 1.00 91.25 258 LYS A O 1
ATOM 1943 N N . VAL A 1 259 ? 3.333 -8.593 9.498 1.00 88.69 259 VAL A N 1
ATOM 1944 C CA . VAL A 1 259 ? 4.041 -7.459 8.876 1.00 88.69 259 VAL A CA 1
ATOM 1945 C C . VAL A 1 259 ? 4.401 -6.404 9.917 1.00 88.69 259 VAL A C 1
ATOM 1947 O O . VAL A 1 259 ? 5.521 -5.905 9.918 1.00 88.69 259 VAL A O 1
ATOM 1950 N N . LEU A 1 260 ? 3.467 -6.074 10.812 1.00 90.50 260 LEU A N 1
ATOM 1951 C CA . LEU A 1 260 ? 3.706 -5.075 11.852 1.00 90.50 260 LEU A CA 1
ATOM 1952 C C . LEU A 1 260 ? 4.783 -5.522 12.858 1.00 90.50 260 LEU A C 1
ATOM 1954 O O . LEU A 1 260 ? 5.512 -4.687 13.397 1.00 90.50 260 LEU A O 1
ATOM 1958 N N . GLY A 1 261 ? 4.887 -6.830 13.098 1.00 86.19 261 GLY A N 1
ATOM 1959 C CA . GLY A 1 261 ? 5.722 -7.421 14.138 1.00 86.19 261 GLY A CA 1
ATOM 1960 C C . GLY A 1 261 ? 4.947 -7.653 15.437 1.00 86.19 261 GLY A C 1
ATOM 1961 O O . GLY A 1 261 ? 3.827 -7.174 15.617 1.00 86.19 261 GLY A O 1
ATOM 1962 N N . GLU A 1 262 ? 5.533 -8.427 16.347 1.00 71.75 262 GLU A N 1
ATOM 1963 C CA . GLU A 1 262 ? 4.896 -8.754 17.626 1.00 71.75 262 GLU A CA 1
ATOM 1964 C C . GLU A 1 262 ? 4.916 -7.548 18.586 1.00 71.75 262 GLU A C 1
ATOM 1966 O O . GLU A 1 262 ? 5.954 -6.912 18.806 1.00 71.75 262 GLU A O 1
ATOM 1971 N N . LEU A 1 263 ? 3.747 -7.242 19.162 1.00 57.34 263 LEU A N 1
ATOM 1972 C CA . LEU A 1 263 ? 3.546 -6.234 20.213 1.00 57.34 263 LEU A CA 1
ATOM 1973 C C . LEU A 1 263 ? 3.855 -6.849 21.585 1.00 57.34 263 LEU A C 1
ATOM 1975 O O . LEU A 1 263 ? 3.197 -7.846 21.944 1.00 57.34 263 LEU A O 1
#

Foldseek 3Di:
DDDDDDDDDDDDDDPDDPLPDLAVLLVLLLVLLLVLLVLLQVCAPPQVSNLVSSVVSCVVCLVVLLVSLQSNVVDDDDPVSVVSVVVSLVSQCVSCVVHVNSNLSVVVSNVSSVVSNPPDDPDDDDDDDDDDDDDDDDDDDDDDDDDDDDDDDDDDDDDDDDDDDDDDDPDPPPPDQDQDDLVNLLVLLVVLLVLCVVCLVPLLVSLQVLLSSLVPDSDAPVSFDCDDSSVVSCVSNVVSCVSNPVNCPPPSNVNSCVSRDDD

Sequence (263 aa):
MSRAIQLSVVVGLFLGFTAQAWAEPVDDFLNIARGMASVATAKKGDCDSQAAGIERYTNENKDTLRKIGADVMAAKPTPAQEKGLENIMADFESATADCPDAKLMMLDLFSTLTDGGSAKAEKSAEVEEPVVAEKVEEPVVAEKVQEPVVAKIEEPVIDKPKPVEKVEKVEKVVEAKPEPTVADVKAMCEAYGATVKEYGKDCPVLGKRLQRQFRALNFTLADVPRIGEHRKALVPCKDAVKAMSSCASDKEVQAAQKVLGEL

pLDDT: mean 77.26, std 21.38, range [36.69, 97.38]

Radius of gyration: 26.57 Å; chains: 1; bounding box: 67×66×79 Å

Secondary structure (DSSP, 8-state):
----------------S-TTSSHHHHHHHHHHHHHHHHHHHHTTT-HHHHHHHHHHHHHHTHHHHHHHHHHHHHS---HHHHHHHHHHHHHHHHHSTT-HHHHHHHHHHHHHHHHHTT-----PPP-----------------PPPP------PPPPPPPPPPPP----------PPPPPPHHHHHHHHHHHHHHHHHHTT-HHHHHHHHHHHHHT-S--GGGS--SHHHHHHTHHHHHHHHHGGGGTT-HHHHHHHHHH---